Protein AF-A0A0J8QQC1-F1 (afdb_monomer_lite)

Foldseek 3Di:
DCLPPPVVVVCVVQLQVQQPDDPVPRDLVVLVVLLVCCVVCFQSCLVVVVSNCVRCPPRLCVQCVPDPPGPPSNLVSVLSSLLSCLQRRVVSLLVDDPVSVVVNLVSLLVQCQDLDLVSNQSSLVSLQSNLVVLLPDPLVSNQVCLLVPVVVVVLSLVVLLLDPSNLLCLLSSLLSLLVSLVCQLVVSNVHASYDCVQDPPPQRNLNSVLVVQLVSCCVVAVPDDSVNSNVLSVQSNPCSVPSVSSLVSSLVVSCPDPVNVDDNVSSCVVVVVVVVVVVVVVVVVVQVVDPPSDDPVRVVVVVPD

InterPro domains:
  IPR011989 Armadillo-like helical [G3DSA:1.25.10.10] (1-301)
  IPR014877 Exportin-1, C-terminal [PF08767] (1-261)
  IPR014877 Exportin-1, C-terminal [SM01102] (1-262)
  IPR016024 Armadillo-type fold [SSF48371] (1-262)
  IPR045065 Exportin-1/5 [PTHR11223] (17-286)

pLDDT: mean 91.09, std 8.5, range [35.88, 98.62]

Sequence (305 aa):
MVNTRMVPPLLEAVLVDYNRNVPDAREAEVLNVMTTIIHKLHNLMEDKVPIIMESIFECTLEMINKDFHEYPEHRVSFFKLLQAINLYCFPALLKLDASQFKFVIDSCMWASKHDNREVENTGLTMCLELMNNMAETDLQTSSIFFRQFYIPILQDVFFVLTDTDHKAGFKSQAMLLSRMFFFVTTNKIQQPIYSPEQAPMGTSNREFLQEYVGSLLQSAFKNLQEVQVKQFVQGLFTLNDDFAKFKTHLRDFLISLKEFAGDNAELYAEEREQALREAKAAERDRAMKVGGLLKPAEMDQEDEL

Secondary structure (DSSP, 8-state):
-HHHHTHHHHHHHHHHHHHHS-GGG--THHHHHHHHHHHHHGGGGTTTHHHHHHHHHHHHHHHHSS-SSS-HHHHHHHHHHHHHHHHH-HHHHTTS-HHHHHHHHHHHHHHTT-SSHHHHHHHHHHHHHHHHHHHTS-HHHHHHHHHHHHHHHHHHHHHHHT-TT-GGGHHHHHHHHHHHHHHHHTTSS-S-SS-TTTS-TT--HHHHHHHHHHHHHHHH-TTS-HHHHHHHHHHHHHHTT-HHHHHHHHHHHHHHSGGGSS--GGGGHHHHHHHHHHHHHHHHHHHHTSTTSS-HHHHGGGTT-

Radius of gyration: 22.51 Å; chains: 1; bounding box: 52×46×56 Å

Structure (mmCIF, N/CA/C/O backbone):
data_AF-A0A0J8QQC1-F1
#
_entry.id   AF-A0A0J8QQC1-F1
#
loop_
_atom_site.group_PDB
_atom_site.id
_atom_site.type_symbol
_atom_site.label_atom_id
_atom_site.label_alt_id
_atom_site.label_comp_id
_atom_site.label_asym_id
_atom_site.label_entity_id
_atom_site.label_seq_id
_atom_site.pdbx_PDB_ins_code
_atom_site.Cartn_x
_atom_site.Cartn_y
_atom_site.Cartn_z
_atom_site.occupancy
_atom_site.B_iso_or_equiv
_atom_site.auth_seq_id
_atom_site.auth_comp_id
_atom_site.auth_asym_id
_atom_site.auth_atom_id
_atom_site.pdbx_PDB_model_num
ATOM 1 N N . MET A 1 1 ? 15.867 -17.576 -21.514 1.00 77.06 1 MET A N 1
ATOM 2 C CA . MET A 1 1 ? 16.132 -16.968 -22.840 1.00 77.06 1 MET A CA 1
ATOM 3 C C . MET A 1 1 ? 15.777 -15.484 -22.858 1.00 77.06 1 MET A C 1
ATOM 5 O O . MET A 1 1 ? 16.649 -14.702 -23.204 1.00 77.06 1 MET A O 1
ATOM 9 N N . VAL A 1 2 ? 14.562 -15.094 -22.442 1.00 86.69 2 VAL A N 1
ATOM 10 C CA . VAL A 1 2 ? 14.113 -13.684 -22.416 1.00 86.69 2 VAL A CA 1
ATOM 11 C C . VAL A 1 2 ? 14.986 -12.808 -21.503 1.00 86.69 2 VAL A C 1
ATOM 13 O O . VAL A 1 2 ? 15.616 -11.881 -22.004 1.00 86.69 2 VAL A O 1
ATOM 16 N N . ASN A 1 3 ? 15.130 -13.160 -20.215 1.00 89.12 3 ASN A N 1
ATOM 17 C CA . ASN A 1 3 ? 15.968 -12.405 -19.262 1.00 89.12 3 ASN A CA 1
ATOM 18 C C . ASN A 1 3 ? 17.411 -12.207 -19.767 1.00 89.12 3 ASN A C 1
ATOM 20 O O . ASN A 1 3 ? 17.954 -11.120 -19.723 1.00 89.12 3 ASN A O 1
ATOM 24 N N . THR A 1 4 ? 18.045 -13.242 -20.313 1.00 90.50 4 THR A N 1
ATOM 25 C CA . THR A 1 4 ? 19.473 -13.178 -20.667 1.00 90.50 4 THR A CA 1
ATOM 26 C C . THR A 1 4 ? 19.765 -12.567 -22.038 1.00 90.50 4 THR A C 1
ATOM 28 O O . THR A 1 4 ? 20.901 -12.185 -22.281 1.00 90.50 4 THR A O 1
ATOM 31 N N . ARG A 1 5 ? 18.802 -12.553 -22.974 1.00 92.50 5 ARG A N 1
ATOM 32 C CA . ARG A 1 5 ? 19.047 -12.139 -24.373 1.00 92.50 5 ARG A CA 1
ATOM 33 C C . ARG A 1 5 ? 18.251 -10.921 -24.823 1.00 92.50 5 ARG A C 1
ATOM 35 O O . ARG A 1 5 ? 18.694 -10.247 -25.741 1.00 92.50 5 ARG A O 1
ATOM 42 N N . MET A 1 6 ? 17.081 -10.678 -24.235 1.00 94.69 6 MET A N 1
ATOM 43 C CA . MET A 1 6 ? 16.181 -9.605 -24.670 1.00 94.69 6 MET A CA 1
ATOM 44 C C . MET A 1 6 ? 16.171 -8.438 -23.689 1.00 94.69 6 MET A C 1
ATOM 46 O O . MET A 1 6 ? 16.166 -7.293 -24.120 1.00 94.69 6 MET A O 1
ATOM 50 N N . VAL A 1 7 ? 16.204 -8.721 -22.383 1.00 95.94 7 VAL A N 1
ATOM 51 C CA . VAL A 1 7 ? 16.128 -7.672 -21.357 1.00 95.94 7 VAL A CA 1
ATOM 52 C C . VAL A 1 7 ? 17.349 -6.737 -21.386 1.00 95.94 7 VAL A C 1
ATOM 54 O O . VAL A 1 7 ? 17.125 -5.541 -21.502 1.00 95.94 7 VAL A O 1
ATOM 57 N N . PRO A 1 8 ? 18.617 -7.203 -21.359 1.00 96.19 8 PRO A N 1
ATOM 58 C CA . PRO A 1 8 ? 19.772 -6.305 -21.350 1.00 96.19 8 PRO A CA 1
ATOM 59 C C . PRO A 1 8 ? 19.802 -5.292 -22.505 1.00 96.19 8 PRO A C 1
ATOM 61 O O . PRO A 1 8 ? 19.854 -4.101 -22.207 1.00 96.19 8 PRO A O 1
ATOM 64 N N . PRO A 1 9 ? 19.679 -5.693 -23.791 1.00 96.50 9 PRO A N 1
ATOM 65 C CA . PRO A 1 9 ? 19.704 -4.718 -24.882 1.00 96.50 9 PRO A CA 1
ATOM 66 C C . PRO A 1 9 ? 18.489 -3.780 -24.871 1.00 96.50 9 PRO A C 1
ATOM 68 O O . PRO A 1 9 ? 18.604 -2.638 -25.307 1.00 96.50 9 PRO A O 1
ATOM 71 N N . LEU A 1 10 ? 17.334 -4.225 -24.358 1.00 96.31 10 LEU A N 1
ATOM 72 C CA . LEU A 1 10 ? 16.182 -3.346 -24.159 1.00 96.31 10 LEU A CA 1
ATOM 73 C C . LEU A 1 10 ? 16.490 -2.271 -23.110 1.00 96.31 10 LEU A C 1
ATOM 75 O O . LEU A 1 10 ? 16.267 -1.096 -23.377 1.00 96.31 10 LEU A O 1
ATOM 79 N N . LEU A 1 11 ? 17.014 -2.662 -21.942 1.00 96.69 11 LEU A N 1
ATOM 80 C CA . LEU A 1 11 ? 17.354 -1.727 -20.866 1.00 96.69 11 LEU A CA 1
ATOM 81 C C . LEU A 1 11 ? 18.407 -0.709 -21.317 1.00 96.69 11 LEU A C 1
ATOM 83 O O . LEU A 1 11 ? 18.243 0.481 -21.066 1.00 96.69 11 LEU A O 1
ATOM 87 N N . GLU A 1 12 ? 19.443 -1.158 -22.028 1.00 94.62 12 GLU A N 1
ATOM 88 C CA . GLU A 1 12 ? 20.471 -0.278 -22.600 1.00 94.62 12 GLU A CA 1
ATOM 89 C C . GLU A 1 12 ? 19.878 0.767 -23.552 1.00 94.62 12 GLU A C 1
ATOM 91 O O . GLU A 1 12 ? 20.296 1.924 -23.528 1.00 94.62 12 GLU A O 1
ATOM 96 N N . ALA A 1 13 ? 18.891 0.378 -24.364 1.00 95.06 13 ALA A N 1
ATOM 97 C CA . ALA A 1 13 ? 18.261 1.273 -25.326 1.00 95.06 13 ALA A CA 1
ATOM 98 C C . ALA A 1 13 ? 17.330 2.306 -24.674 1.00 95.06 13 ALA A C 1
ATOM 100 O O . ALA A 1 13 ? 17.292 3.446 -25.129 1.00 95.06 13 ALA A O 1
ATOM 101 N N . VAL A 1 14 ? 16.573 1.926 -23.635 1.00 97.19 14 VAL A N 1
ATOM 102 C CA . VAL A 1 14 ? 15.480 2.771 -23.113 1.00 97.19 14 VAL A CA 1
ATOM 103 C C . VAL A 1 14 ? 15.826 3.525 -21.832 1.00 97.19 14 VAL A C 1
ATOM 105 O O . VAL A 1 14 ? 15.355 4.642 -21.645 1.00 97.19 14 VAL A O 1
ATOM 108 N N . LEU A 1 15 ? 16.636 2.953 -20.934 1.00 97.06 15 LEU A N 1
ATOM 109 C CA . LEU A 1 15 ? 16.841 3.537 -19.604 1.00 97.06 15 LEU A CA 1
ATOM 110 C C . LEU A 1 15 ? 17.685 4.814 -19.655 1.00 97.06 15 LEU A C 1
ATOM 112 O O . LEU A 1 15 ? 17.341 5.816 -19.030 1.00 97.06 15 LEU A O 1
ATOM 116 N N . VAL A 1 16 ? 18.778 4.788 -20.422 1.00 94.44 16 VAL A N 1
ATOM 117 C CA . VAL A 1 16 ? 19.677 5.945 -20.563 1.00 94.44 16 VAL A CA 1
ATOM 118 C C . VAL A 1 16 ? 18.986 7.084 -21.309 1.00 94.44 16 VAL A C 1
ATOM 120 O O . VAL A 1 16 ? 19.164 8.246 -20.946 1.00 94.44 16 VAL A O 1
ATOM 123 N N . ASP A 1 17 ? 18.195 6.747 -22.330 1.00 96.56 17 ASP A N 1
ATOM 124 C CA . ASP A 1 17 ? 17.393 7.707 -23.086 1.00 96.56 17 ASP A CA 1
ATOM 125 C C . ASP A 1 17 ? 16.360 8.390 -22.178 1.00 96.56 17 ASP A C 1
ATOM 127 O O . ASP A 1 17 ? 16.377 9.613 -22.034 1.00 96.56 17 ASP A O 1
ATOM 131 N N . TYR A 1 18 ? 15.566 7.604 -21.441 1.00 98.25 18 TYR A N 1
ATOM 132 C CA . TYR A 1 18 ? 14.595 8.119 -20.472 1.00 98.25 18 TYR A CA 1
ATOM 133 C C . TYR A 1 18 ? 15.244 9.049 -19.434 1.00 98.25 18 TYR A C 1
ATOM 135 O O . TYR A 1 18 ? 14.757 10.152 -19.183 1.00 98.25 18 TYR A O 1
ATOM 143 N N . ASN A 1 19 ? 16.375 8.643 -18.847 1.00 97.38 19 ASN A N 1
ATOM 144 C CA . ASN A 1 19 ? 17.052 9.437 -17.822 1.00 97.38 19 ASN A CA 1
ATOM 145 C C . ASN A 1 19 ? 17.525 10.802 -18.355 1.00 97.38 19 ASN A C 1
ATOM 147 O O . ASN A 1 19 ? 17.300 11.833 -17.715 1.00 97.38 19 ASN A O 1
ATOM 151 N N . ARG A 1 20 ? 18.152 10.812 -19.539 1.00 96.25 20 ARG A N 1
ATOM 152 C CA . ARG A 1 20 ? 18.771 12.010 -20.131 1.00 96.25 20 ARG A CA 1
ATOM 153 C C . ARG A 1 20 ? 17.784 12.946 -20.816 1.00 96.25 20 ARG A C 1
ATOM 155 O O . ARG A 1 20 ? 18.129 14.108 -21.035 1.00 96.25 20 ARG A O 1
ATOM 162 N N . ASN A 1 21 ? 16.594 12.463 -21.156 1.00 97.25 21 ASN A N 1
ATOM 163 C CA . ASN A 1 21 ? 15.557 13.294 -21.747 1.00 97.25 21 ASN A CA 1
ATOM 164 C C . ASN A 1 21 ? 15.026 14.337 -20.759 1.00 97.25 21 ASN A C 1
ATOM 166 O O . ASN A 1 21 ? 15.037 14.154 -19.539 1.00 97.25 21 ASN A O 1
ATOM 170 N N . VAL A 1 22 ? 14.559 15.455 -21.314 1.00 96.62 22 VAL A N 1
ATOM 171 C CA . VAL A 1 22 ? 13.812 16.469 -20.561 1.00 96.62 22 VAL A CA 1
ATOM 172 C C . VAL A 1 22 ? 12.462 15.894 -20.109 1.00 96.62 22 VAL A C 1
ATOM 174 O O . VAL A 1 22 ? 11.957 14.995 -20.781 1.00 96.62 22 VAL A O 1
ATOM 177 N N . PRO A 1 23 ? 11.853 16.400 -19.018 1.00 95.62 23 PRO A N 1
ATOM 178 C CA . PRO A 1 23 ? 10.592 15.879 -18.479 1.00 95.62 23 PRO A CA 1
ATOM 179 C C . PRO A 1 23 ? 9.500 15.619 -19.526 1.00 95.62 23 PRO A C 1
ATOM 181 O O . PRO A 1 23 ? 8.971 14.513 -19.584 1.00 95.62 23 PRO A O 1
ATOM 184 N N . ASP A 1 24 ? 9.246 16.585 -20.411 1.00 95.19 24 ASP A N 1
ATOM 185 C CA . ASP A 1 24 ? 8.208 16.494 -21.450 1.00 95.19 24 ASP A CA 1
ATOM 186 C C . ASP A 1 24 ? 8.493 15.452 -22.547 1.00 95.19 24 ASP A C 1
ATOM 188 O O . ASP A 1 24 ? 7.600 15.106 -23.312 1.00 95.19 24 ASP A O 1
ATOM 192 N N . ALA A 1 25 ? 9.735 14.970 -22.654 1.00 97.00 25 ALA A N 1
ATOM 193 C CA . ALA A 1 25 ? 10.152 13.960 -23.631 1.00 97.00 25 ALA A CA 1
ATOM 194 C C . ALA A 1 25 ? 10.330 12.566 -23.005 1.00 97.00 25 ALA A C 1
ATOM 196 O O . ALA A 1 25 ? 10.737 11.625 -23.685 1.00 97.00 25 ALA A O 1
ATOM 197 N N . ARG A 1 26 ? 10.074 12.420 -21.701 1.00 97.88 26 ARG A N 1
ATOM 198 C CA . ARG A 1 26 ? 10.097 11.119 -21.034 1.00 97.88 26 ARG A CA 1
ATOM 199 C C . ARG A 1 26 ? 8.777 10.411 -21.270 1.00 97.88 26 ARG A C 1
ATOM 201 O O . ARG A 1 26 ? 7.726 10.931 -20.918 1.00 97.88 26 ARG A O 1
ATOM 208 N N . GLU A 1 27 ? 8.833 9.192 -21.781 1.00 97.06 27 GLU A N 1
ATOM 209 C CA . GLU A 1 27 ? 7.636 8.399 -22.066 1.00 97.06 27 GLU A CA 1
ATOM 210 C C . GLU A 1 27 ? 7.250 7.526 -20.868 1.00 97.06 27 GLU A C 1
ATOM 212 O O . GLU A 1 27 ? 8.025 6.663 -20.442 1.00 97.06 27 GLU A O 1
ATOM 217 N N . ALA A 1 28 ? 6.030 7.700 -20.343 1.00 96.56 28 ALA A N 1
ATOM 218 C CA . ALA A 1 28 ? 5.512 6.893 -19.232 1.00 96.56 28 ALA A CA 1
ATOM 219 C C . ALA A 1 28 ? 5.478 5.391 -19.568 1.00 96.56 28 ALA A C 1
ATOM 221 O O . ALA A 1 28 ? 5.597 4.545 -18.680 1.00 96.56 28 ALA A O 1
ATOM 222 N N . GLU A 1 29 ? 5.404 5.046 -20.856 1.00 97.56 29 GLU A N 1
ATOM 223 C CA . GLU A 1 29 ? 5.408 3.662 -21.319 1.00 97.56 29 GLU A CA 1
ATOM 224 C C . GLU A 1 29 ? 6.708 2.918 -20.984 1.00 97.56 29 GLU A C 1
ATOM 226 O O . GLU A 1 29 ? 6.688 1.703 -20.794 1.00 97.56 29 GLU A O 1
ATOM 231 N N . VAL A 1 30 ? 7.829 3.623 -20.788 1.00 98.06 30 VAL A N 1
ATOM 232 C CA . VAL A 1 30 ? 9.057 2.999 -20.267 1.00 98.06 30 VAL A CA 1
ATOM 233 C C . VAL A 1 30 ? 8.792 2.377 -18.891 1.00 98.06 30 VAL A C 1
ATOM 235 O O . VAL A 1 30 ? 9.197 1.241 -18.641 1.00 98.06 30 VAL A O 1
ATOM 238 N N . LEU A 1 31 ? 8.044 3.064 -18.023 1.00 97.62 31 LEU A N 1
ATOM 239 C CA . LEU A 1 31 ? 7.678 2.578 -16.689 1.00 97.62 31 LEU A CA 1
ATOM 240 C C . LEU A 1 31 ? 6.734 1.367 -16.768 1.00 97.62 31 LEU A C 1
ATOM 242 O O . LEU A 1 31 ? 6.923 0.382 -16.047 1.00 97.62 31 LEU A O 1
ATOM 246 N N . ASN A 1 32 ? 5.753 1.403 -17.677 1.00 97.06 32 ASN A N 1
ATOM 247 C CA . ASN A 1 32 ? 4.816 0.297 -17.915 1.00 97.06 32 ASN A CA 1
ATOM 248 C C . ASN A 1 32 ? 5.522 -0.950 -18.457 1.00 97.06 32 ASN A C 1
ATOM 250 O O . ASN A 1 32 ? 5.237 -2.069 -18.016 1.00 97.06 32 ASN A O 1
ATOM 254 N N . VAL A 1 33 ? 6.488 -0.775 -19.361 1.00 97.50 33 VAL A N 1
ATOM 255 C CA . VAL A 1 33 ? 7.314 -1.870 -19.879 1.00 97.50 33 VAL A CA 1
ATOM 256 C C . VAL A 1 33 ? 8.141 -2.490 -18.753 1.00 97.50 33 VAL A C 1
ATOM 258 O O . VAL A 1 33 ? 8.120 -3.713 -18.604 1.00 97.50 33 VAL A O 1
ATOM 261 N N . MET A 1 34 ? 8.800 -1.686 -17.906 1.00 97.81 34 MET A N 1
ATOM 262 C CA . MET A 1 34 ? 9.540 -2.218 -16.749 1.00 97.81 34 MET A CA 1
ATOM 263 C C . MET A 1 34 ? 8.622 -2.989 -15.795 1.00 97.81 34 MET A C 1
ATOM 265 O O . MET A 1 34 ? 8.948 -4.110 -15.398 1.00 97.81 34 MET A O 1
ATOM 269 N N . THR A 1 35 ? 7.443 -2.437 -15.501 1.00 96.56 35 THR A N 1
ATOM 270 C CA . THR A 1 35 ? 6.414 -3.081 -14.671 1.00 96.56 35 THR A CA 1
ATOM 271 C C . THR A 1 35 ? 6.008 -4.435 -15.253 1.00 96.56 35 THR A C 1
ATOM 273 O O . THR A 1 35 ? 6.036 -5.452 -14.562 1.00 96.56 35 THR A O 1
ATOM 276 N N . THR A 1 36 ? 5.693 -4.476 -16.549 1.00 97.25 36 THR A N 1
ATOM 277 C CA . THR A 1 36 ? 5.264 -5.691 -17.256 1.00 97.25 36 THR A CA 1
ATOM 278 C C . THR A 1 36 ? 6.359 -6.756 -17.243 1.00 97.25 36 THR A C 1
ATOM 280 O O . THR A 1 36 ? 6.081 -7.929 -16.992 1.00 97.25 36 THR A O 1
ATOM 283 N N . ILE A 1 37 ? 7.616 -6.375 -17.483 1.00 96.75 37 ILE A N 1
ATOM 284 C CA . ILE A 1 37 ? 8.738 -7.320 -17.488 1.00 96.75 37 ILE A CA 1
ATOM 285 C C . ILE A 1 37 ? 8.951 -7.906 -16.089 1.00 96.75 37 ILE A C 1
ATOM 287 O O . ILE A 1 37 ? 9.107 -9.122 -15.967 1.00 96.75 37 ILE A O 1
ATOM 291 N N . ILE A 1 38 ? 8.896 -7.084 -15.038 1.00 97.12 38 ILE A N 1
ATOM 292 C CA . ILE A 1 38 ? 9.006 -7.547 -13.646 1.00 97.12 38 ILE A CA 1
ATOM 293 C C . ILE A 1 38 ? 7.842 -8.482 -13.297 1.00 97.12 38 ILE A C 1
ATOM 295 O O . ILE A 1 38 ? 8.083 -9.574 -12.789 1.00 97.12 38 ILE A O 1
ATOM 299 N N . HIS A 1 39 ? 6.606 -8.143 -13.677 1.00 95.75 39 HIS A N 1
ATOM 300 C CA . HIS A 1 39 ? 5.435 -9.017 -13.521 1.00 95.75 39 HIS A CA 1
ATOM 301 C C . HIS A 1 39 ? 5.549 -10.357 -14.257 1.00 95.75 39 HIS A C 1
ATOM 303 O O . HIS A 1 39 ? 4.873 -11.309 -13.890 1.00 95.75 39 HIS A O 1
ATOM 309 N N . LYS A 1 40 ? 6.343 -10.454 -15.328 1.00 96.25 40 LYS A N 1
ATOM 310 C CA . LYS A 1 40 ? 6.471 -11.698 -16.106 1.00 96.25 40 LYS A CA 1
ATOM 311 C C . LYS A 1 40 ? 7.681 -12.534 -15.729 1.00 96.25 40 LYS A C 1
ATOM 313 O O . LYS A 1 40 ? 7.650 -13.749 -15.903 1.00 96.25 40 LYS A O 1
ATOM 318 N N . LEU A 1 41 ? 8.752 -11.900 -15.266 1.00 96.56 41 LEU A N 1
ATOM 319 C CA . LEU A 1 41 ? 10.023 -12.566 -14.986 1.00 96.56 41 LEU A CA 1
ATOM 320 C C . LEU A 1 41 ? 10.310 -12.704 -13.486 1.00 96.56 41 LEU A C 1
ATOM 322 O O . LEU A 1 41 ? 11.175 -13.491 -13.111 1.00 96.56 41 LEU A O 1
ATOM 326 N N . HIS A 1 42 ? 9.568 -11.990 -12.642 1.00 95.75 42 HIS A N 1
ATOM 327 C CA . HIS A 1 42 ? 9.677 -11.995 -11.188 1.00 95.75 42 HIS A CA 1
ATOM 328 C C . HIS A 1 42 ? 11.133 -11.834 -10.711 1.00 95.75 42 HIS A C 1
ATOM 330 O O . HIS A 1 42 ? 11.855 -10.961 -11.192 1.00 95.75 42 HIS A O 1
ATOM 336 N N . ASN A 1 43 ? 11.584 -12.713 -9.811 1.00 94.25 43 ASN A N 1
ATOM 337 C CA . ASN A 1 43 ? 12.911 -12.712 -9.202 1.00 94.25 43 ASN A CA 1
ATOM 338 C C . ASN A 1 43 ? 14.072 -12.766 -10.212 1.00 94.25 43 ASN A C 1
ATOM 340 O O . ASN A 1 43 ? 15.191 -12.377 -9.891 1.00 94.25 43 ASN A O 1
ATOM 344 N N . LEU A 1 44 ? 13.828 -13.187 -11.457 1.00 95.56 44 LEU A N 1
ATOM 345 C CA . LEU A 1 44 ? 14.832 -13.132 -12.520 1.00 95.56 44 LEU A CA 1
ATOM 346 C C . LEU A 1 44 ? 15.240 -11.694 -12.885 1.00 95.56 44 LEU A C 1
ATOM 348 O O . LEU A 1 44 ? 16.261 -11.519 -13.546 1.00 95.56 44 LEU A O 1
ATOM 352 N N . MET A 1 45 ? 14.461 -10.686 -12.483 1.00 96.75 45 MET A N 1
ATOM 353 C CA . MET A 1 45 ? 14.770 -9.268 -12.678 1.00 96.75 45 MET A CA 1
ATOM 354 C C . MET A 1 45 ? 15.517 -8.630 -11.504 1.00 96.75 45 MET A C 1
ATOM 356 O O . MET A 1 45 ? 15.945 -7.485 -11.638 1.00 96.75 45 MET A O 1
ATOM 360 N N . GLU A 1 46 ? 15.718 -9.329 -10.379 1.00 93.81 46 GLU A N 1
ATOM 361 C CA . GLU A 1 46 ? 16.319 -8.750 -9.164 1.00 93.81 46 GLU A CA 1
ATOM 362 C C . GLU A 1 46 ? 17.691 -8.107 -9.408 1.00 93.81 46 GLU A C 1
ATOM 364 O O . GLU A 1 46 ? 18.001 -7.067 -8.827 1.00 93.81 46 GLU A O 1
ATOM 369 N N . ASP A 1 47 ? 18.512 -8.693 -10.283 1.00 93.62 47 ASP A N 1
ATOM 370 C CA . ASP A 1 47 ? 19.837 -8.169 -10.622 1.00 93.62 47 ASP A CA 1
ATOM 371 C C . ASP A 1 47 ? 19.787 -6.949 -11.561 1.00 93.62 47 ASP A C 1
ATOM 373 O O . ASP A 1 47 ? 20.774 -6.224 -11.672 1.00 93.62 47 ASP A O 1
ATOM 377 N N . LYS A 1 48 ? 18.641 -6.689 -12.207 1.00 95.00 48 LYS A N 1
ATOM 378 C CA . LYS A 1 48 ? 18.406 -5.524 -13.078 1.00 95.00 48 LYS A CA 1
ATOM 379 C C . LYS A 1 48 ? 17.655 -4.388 -12.393 1.00 95.00 48 LYS A C 1
ATOM 381 O O . LYS A 1 48 ? 17.703 -3.263 -12.880 1.00 95.00 48 LYS A O 1
ATOM 386 N N . VAL A 1 49 ? 16.977 -4.639 -11.273 1.00 94.06 49 VAL A N 1
ATOM 387 C CA . VAL A 1 49 ? 16.271 -3.581 -10.532 1.00 94.06 49 VAL A CA 1
ATOM 388 C C . VAL A 1 49 ? 17.188 -2.399 -10.175 1.00 94.06 49 VAL A C 1
ATOM 390 O O . VAL A 1 49 ? 16.752 -1.272 -10.387 1.00 94.06 49 VAL A O 1
ATOM 393 N N . PRO A 1 50 ? 18.450 -2.583 -9.726 1.00 91.75 50 PRO A N 1
ATOM 394 C CA . PRO A 1 50 ? 19.319 -1.446 -9.417 1.00 91.75 50 PRO A CA 1
ATOM 395 C C . PRO A 1 50 ? 19.518 -0.473 -10.589 1.00 91.75 50 PRO A C 1
ATOM 397 O O . PRO A 1 50 ? 19.335 0.725 -10.406 1.00 91.75 50 PRO A O 1
ATOM 400 N N . ILE A 1 51 ? 19.804 -0.972 -11.801 1.00 93.25 51 ILE A N 1
ATOM 401 C CA . ILE A 1 51 ? 20.016 -0.108 -12.980 1.00 93.25 51 ILE A CA 1
ATOM 402 C C . ILE A 1 51 ? 18.716 0.565 -13.450 1.00 93.25 51 ILE A C 1
ATOM 404 O O . ILE A 1 51 ? 18.737 1.708 -13.909 1.00 93.25 51 ILE A O 1
ATOM 408 N N . ILE A 1 52 ? 17.573 -0.116 -13.292 1.00 95.25 52 ILE A N 1
ATOM 409 C CA . ILE A 1 52 ? 16.243 0.462 -13.538 1.00 95.25 52 ILE A CA 1
ATOM 410 C C . ILE A 1 52 ? 16.023 1.645 -12.588 1.00 95.25 52 ILE A C 1
ATOM 412 O O . ILE A 1 52 ? 15.704 2.741 -13.042 1.00 95.25 52 ILE A O 1
ATOM 416 N N . MET A 1 53 ? 16.241 1.443 -11.287 1.00 91.81 53 MET A N 1
ATOM 417 C CA . MET A 1 53 ? 16.023 2.468 -10.263 1.00 91.81 53 MET A CA 1
ATOM 418 C C . MET A 1 53 ? 16.977 3.654 -10.420 1.00 91.81 53 MET A C 1
ATOM 420 O O . MET A 1 53 ? 16.521 4.790 -10.372 1.00 91.81 53 MET A O 1
ATOM 424 N N . GLU A 1 54 ? 18.258 3.414 -10.700 1.00 90.88 54 GLU A N 1
ATOM 425 C CA . GLU A 1 54 ? 19.241 4.472 -10.979 1.00 90.88 54 GLU A CA 1
ATOM 426 C C . GLU A 1 54 ? 18.806 5.371 -12.149 1.00 90.88 54 GLU A C 1
ATOM 428 O O . GLU A 1 54 ? 18.955 6.589 -12.103 1.00 90.88 54 GLU A O 1
ATOM 433 N N . SER A 1 55 ? 18.214 4.779 -13.189 1.00 94.81 55 SER A N 1
ATOM 434 C CA . SER A 1 55 ? 17.845 5.513 -14.402 1.00 94.81 55 SER A CA 1
ATOM 435 C C . SER A 1 55 ? 16.499 6.234 -14.296 1.00 94.81 55 SER A C 1
ATOM 437 O O . SER A 1 55 ? 16.301 7.257 -14.952 1.00 94.81 55 SER A O 1
ATOM 439 N N . ILE A 1 56 ? 15.565 5.706 -13.502 1.00 94.56 56 ILE A N 1
ATOM 440 C CA . ILE A 1 56 ? 14.159 6.136 -13.505 1.00 94.56 56 ILE A CA 1
ATOM 441 C C . ILE A 1 56 ? 13.758 6.876 -12.227 1.00 94.56 56 ILE A C 1
ATOM 443 O O . ILE A 1 56 ? 12.910 7.767 -12.296 1.00 94.56 56 ILE A O 1
ATOM 447 N N . PHE A 1 57 ? 14.310 6.516 -11.067 1.00 90.31 57 PHE A N 1
ATOM 448 C CA . PHE A 1 57 ? 13.731 6.895 -9.778 1.00 90.31 57 PHE A CA 1
ATOM 449 C C . PHE A 1 57 ? 13.756 8.402 -9.535 1.00 90.31 57 PHE A C 1
ATOM 451 O O . PHE A 1 57 ? 12.698 9.023 -9.481 1.00 90.31 57 PHE A O 1
ATOM 458 N N . GLU A 1 58 ? 14.945 9.000 -9.431 1.00 89.25 58 GLU A N 1
ATOM 459 C CA . GLU A 1 58 ? 15.097 10.421 -9.087 1.00 89.25 58 GLU A CA 1
ATOM 460 C C . GLU A 1 58 ? 14.488 11.338 -10.150 1.00 89.25 58 GLU A C 1
ATOM 462 O O . GLU A 1 58 ? 13.769 12.285 -9.837 1.00 89.25 58 GLU A O 1
ATOM 467 N N . CYS A 1 59 ? 14.716 11.026 -11.424 1.00 93.50 59 CYS A N 1
ATOM 468 C CA . CYS A 1 59 ? 14.282 11.883 -12.516 1.00 93.50 59 CYS A CA 1
ATOM 469 C C . CYS A 1 59 ? 12.756 11.874 -12.709 1.00 93.50 59 CYS A C 1
ATOM 471 O O . CYS A 1 59 ? 12.187 12.910 -13.048 1.00 93.50 59 CYS A O 1
ATOM 473 N N . THR A 1 60 ? 12.084 10.742 -12.460 1.00 92.75 60 THR A N 1
ATOM 474 C CA . THR A 1 60 ? 10.611 10.660 -12.471 1.00 92.75 60 THR A CA 1
ATOM 475 C C . THR A 1 60 ? 10.033 11.281 -11.210 1.00 92.75 60 THR A C 1
ATOM 477 O O . THR A 1 60 ? 9.026 11.982 -11.269 1.00 92.75 60 THR A O 1
ATOM 480 N N . LEU A 1 61 ? 10.697 11.076 -10.072 1.00 86.44 61 LEU A N 1
ATOM 481 C CA . LEU A 1 61 ? 10.334 11.680 -8.802 1.00 86.44 61 LEU A CA 1
ATOM 482 C C . LEU A 1 61 ? 10.239 13.211 -8.915 1.00 86.44 61 LEU A C 1
ATOM 484 O O . LEU A 1 61 ? 9.200 13.785 -8.594 1.00 86.44 61 LEU A O 1
ATOM 488 N N . GLU A 1 62 ? 11.270 13.867 -9.444 1.00 88.69 62 GLU A N 1
ATOM 489 C CA . GLU A 1 62 ? 11.280 15.324 -9.644 1.00 88.69 62 GLU A CA 1
ATOM 490 C C . GLU A 1 62 ? 10.144 15.855 -10.534 1.00 88.69 62 GLU A C 1
ATOM 492 O O . GLU A 1 62 ? 9.815 17.043 -10.453 1.00 88.69 62 GLU A O 1
ATOM 497 N N . MET A 1 63 ? 9.565 15.003 -11.389 1.00 90.56 63 MET A N 1
ATOM 498 C CA . MET A 1 63 ? 8.411 15.349 -12.224 1.00 90.56 63 MET A CA 1
ATOM 499 C C . MET A 1 63 ? 7.109 15.286 -11.427 1.00 90.56 63 MET A C 1
ATOM 501 O O . MET A 1 63 ? 6.257 16.154 -11.575 1.00 90.56 63 MET A O 1
ATOM 505 N N . ILE A 1 64 ? 6.945 14.264 -10.582 1.00 85.81 64 ILE A N 1
ATOM 506 C CA . ILE A 1 64 ? 5.646 13.950 -9.971 1.00 85.81 64 ILE A CA 1
ATOM 507 C C . ILE A 1 64 ? 5.460 14.516 -8.557 1.00 85.81 64 ILE A C 1
ATOM 509 O O . ILE A 1 64 ? 4.333 14.468 -8.059 1.00 85.81 64 ILE A O 1
ATOM 513 N N . ASN A 1 65 ? 6.521 15.026 -7.911 1.00 77.75 65 ASN A N 1
ATOM 514 C CA . ASN A 1 65 ? 6.490 15.511 -6.521 1.00 77.75 65 ASN A CA 1
ATOM 515 C C . ASN A 1 65 ? 6.278 17.022 -6.335 1.00 77.75 65 ASN A C 1
ATOM 517 O O . ASN A 1 65 ? 6.119 17.456 -5.195 1.00 77.75 65 ASN A O 1
ATOM 521 N N . LYS A 1 66 ? 6.300 17.824 -7.408 1.00 76.56 66 LYS A N 1
ATOM 522 C CA . LYS A 1 66 ? 6.146 19.289 -7.321 1.00 76.56 66 LYS A CA 1
ATOM 523 C C . LYS A 1 66 ? 4.689 19.730 -7.374 1.00 76.56 66 LYS A C 1
ATOM 525 O O . LYS A 1 66 ? 4.281 20.575 -6.584 1.00 76.56 66 LYS A O 1
ATOM 530 N N . ASP A 1 67 ? 3.933 19.155 -8.303 1.00 70.56 67 ASP A N 1
ATOM 531 C CA . ASP A 1 67 ? 2.521 19.436 -8.542 1.00 70.56 6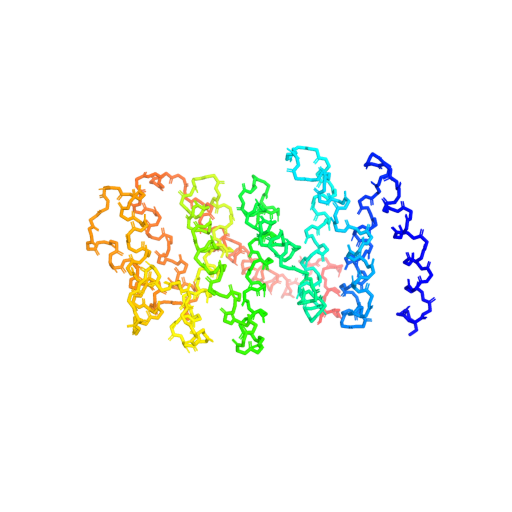7 ASP A CA 1
ATOM 532 C C . ASP A 1 67 ? 1.797 18.111 -8.808 1.00 70.56 67 ASP A C 1
ATOM 534 O O . ASP A 1 67 ? 2.315 17.239 -9.508 1.00 70.56 67 ASP A O 1
ATOM 538 N N . PHE A 1 68 ? 0.615 17.936 -8.217 1.00 67.00 68 PHE A N 1
ATOM 539 C CA . PHE A 1 68 ? -0.155 16.694 -8.282 1.00 67.00 68 PHE A CA 1
ATOM 540 C C . PHE A 1 68 ? -1.058 16.567 -9.515 1.00 67.00 68 PHE A C 1
ATOM 542 O O . PHE A 1 68 ? -1.637 15.505 -9.742 1.00 67.00 68 PHE A O 1
ATOM 549 N N . HIS A 1 69 ? -1.140 17.604 -10.344 1.00 77.00 69 HIS A N 1
ATOM 550 C CA . HIS A 1 69 ? -1.882 17.618 -11.600 1.00 77.00 69 HIS A CA 1
ATOM 551 C C . HIS A 1 69 ? -0.991 17.357 -12.818 1.00 77.00 69 HIS A C 1
ATOM 553 O O . HIS A 1 69 ? -1.471 16.831 -13.822 1.00 77.00 69 HIS A O 1
ATOM 559 N N . GLU A 1 70 ? 0.305 17.663 -12.733 1.00 85.56 70 GLU A N 1
ATOM 560 C CA . GLU A 1 70 ? 1.255 17.398 -13.816 1.00 85.56 70 GLU A CA 1
ATOM 561 C C . GLU A 1 70 ? 1.652 15.912 -13.875 1.00 85.56 70 GLU A C 1
ATOM 563 O O . GLU A 1 70 ? 1.667 15.213 -12.856 1.00 85.56 70 GLU A O 1
ATOM 568 N N . TYR A 1 71 ? 1.944 15.420 -15.085 1.00 90.06 71 TYR A N 1
ATOM 569 C CA . TYR A 1 71 ? 2.401 14.051 -15.380 1.00 90.06 71 TYR A CA 1
ATOM 570 C C . TYR A 1 71 ? 1.585 12.914 -14.719 1.00 90.06 71 TYR A C 1
ATOM 572 O O . TYR A 1 71 ? 2.156 12.037 -14.057 1.00 90.06 71 TYR A O 1
ATOM 580 N N . PRO A 1 72 ? 0.244 12.879 -14.883 1.00 86.94 72 PRO A N 1
ATOM 581 C CA . PRO A 1 72 ? -0.598 11.858 -14.256 1.00 86.94 72 PRO A CA 1
ATOM 582 C C . PRO A 1 72 ? -0.248 10.433 -14.714 1.00 86.94 72 PRO A C 1
ATOM 584 O O . PRO A 1 72 ? -0.273 9.506 -13.905 1.00 86.94 72 PRO A O 1
ATOM 587 N N . GLU A 1 73 ? 0.131 10.256 -15.982 1.00 91.12 73 GLU A N 1
ATOM 588 C CA . GLU A 1 73 ? 0.512 8.950 -16.534 1.00 91.12 73 GLU A CA 1
ATOM 589 C C . GLU A 1 73 ? 1.815 8.428 -15.925 1.00 91.12 73 GLU A C 1
ATOM 591 O O . GLU A 1 73 ? 1.872 7.272 -15.494 1.00 91.12 73 GLU A O 1
ATOM 596 N N . HIS A 1 74 ? 2.843 9.277 -15.813 1.00 92.69 74 HIS A N 1
ATOM 597 C CA . HIS A 1 74 ? 4.098 8.921 -15.146 1.00 92.69 74 HIS A CA 1
ATOM 598 C C . HIS A 1 74 ? 3.855 8.563 -13.696 1.00 92.69 74 HIS A C 1
ATOM 600 O O . HIS A 1 74 ? 4.389 7.567 -13.227 1.00 92.69 74 HIS A O 1
ATOM 606 N N . ARG A 1 75 ? 3.012 9.325 -12.996 1.00 86.62 75 ARG A N 1
ATOM 607 C CA . ARG A 1 75 ? 2.708 9.079 -11.587 1.00 86.62 75 ARG A CA 1
ATOM 608 C C . ARG A 1 75 ? 2.093 7.698 -11.369 1.00 86.62 75 ARG A C 1
ATOM 610 O O . ARG A 1 75 ? 2.593 6.924 -10.555 1.00 86.62 75 ARG A O 1
ATOM 617 N N . VAL A 1 76 ? 1.048 7.364 -12.127 1.00 85.69 76 VAL A N 1
ATOM 618 C CA . VAL A 1 76 ? 0.397 6.046 -12.043 1.00 85.69 76 VAL A CA 1
ATOM 619 C C . VAL A 1 76 ? 1.377 4.931 -12.405 1.00 85.69 76 VAL A C 1
ATOM 621 O O . VAL A 1 76 ? 1.492 3.946 -11.675 1.00 85.69 76 VAL A O 1
ATOM 624 N N . SER A 1 77 ? 2.110 5.087 -13.506 1.00 91.69 77 SER A N 1
ATOM 625 C CA . SER A 1 77 ? 3.022 4.052 -14.009 1.00 91.69 77 SER A CA 1
ATOM 626 C C . SER A 1 77 ? 4.228 3.851 -13.083 1.00 91.69 77 SER A C 1
ATOM 628 O O . SER A 1 77 ? 4.684 2.728 -12.883 1.00 91.69 77 SER A O 1
ATOM 630 N N . PHE A 1 78 ? 4.708 4.923 -12.452 1.00 90.25 78 PHE A N 1
ATOM 631 C CA . PHE A 1 78 ? 5.792 4.885 -11.476 1.00 90.25 78 PHE A CA 1
ATOM 632 C C . PHE A 1 78 ? 5.388 4.118 -10.214 1.00 90.25 78 PHE A C 1
ATOM 634 O O . PHE A 1 78 ? 6.136 3.258 -9.751 1.00 90.25 78 PHE A O 1
ATOM 641 N N . PHE A 1 79 ? 4.184 4.351 -9.684 1.00 86.06 79 PHE A N 1
ATOM 642 C CA . PHE A 1 79 ? 3.702 3.588 -8.529 1.00 86.06 79 PHE A CA 1
ATOM 643 C C . PHE A 1 79 ? 3.420 2.125 -8.865 1.00 86.06 79 PHE A C 1
ATOM 645 O O . PHE A 1 79 ? 3.768 1.253 -8.070 1.00 86.06 79 PHE A O 1
ATOM 652 N N . LYS A 1 80 ? 2.892 1.830 -10.060 1.00 89.12 80 LYS A N 1
ATOM 653 C CA . LYS A 1 80 ? 2.757 0.446 -10.546 1.00 89.12 80 LYS A CA 1
ATOM 654 C C . LYS A 1 80 ? 4.120 -0.254 -10.638 1.00 89.12 80 LYS A C 1
ATOM 656 O O . LYS A 1 80 ? 4.238 -1.406 -10.223 1.00 89.12 80 LYS A O 1
ATOM 661 N N . LEU A 1 81 ? 5.165 0.450 -11.082 1.00 93.19 81 LEU A N 1
ATOM 662 C CA . LEU A 1 81 ? 6.533 -0.074 -11.104 1.00 93.19 81 LEU A CA 1
ATOM 663 C C . LEU A 1 81 ? 7.060 -0.369 -9.694 1.00 93.19 81 LEU A C 1
ATOM 665 O O . LEU A 1 81 ? 7.583 -1.457 -9.454 1.00 93.19 81 LEU A O 1
ATOM 669 N N . LEU A 1 82 ? 6.908 0.566 -8.750 1.00 90.25 82 LEU A N 1
ATOM 670 C CA . LEU A 1 82 ? 7.344 0.350 -7.368 1.00 90.25 82 LEU A CA 1
ATOM 671 C C . LEU A 1 82 ? 6.587 -0.804 -6.698 1.00 90.25 82 LEU A C 1
ATOM 673 O O . LEU A 1 82 ? 7.205 -1.605 -5.995 1.00 90.25 82 LEU A O 1
ATOM 677 N N . GLN A 1 83 ? 5.282 -0.927 -6.952 1.00 88.88 83 GLN A N 1
ATOM 678 C CA . GLN A 1 83 ? 4.483 -2.056 -6.485 1.00 88.88 83 GLN A CA 1
ATOM 679 C C . GLN A 1 83 ? 5.011 -3.379 -7.058 1.00 88.88 83 GLN A C 1
ATOM 681 O O . GLN A 1 83 ? 5.239 -4.323 -6.305 1.00 88.88 83 GLN A O 1
ATOM 686 N N . ALA A 1 84 ? 5.287 -3.444 -8.364 1.00 93.75 84 ALA A N 1
ATOM 687 C CA . ALA A 1 84 ? 5.840 -4.641 -8.995 1.00 93.75 84 ALA A CA 1
ATOM 688 C C . ALA A 1 84 ? 7.209 -5.031 -8.409 1.00 93.75 84 ALA A C 1
ATOM 690 O O . ALA A 1 84 ? 7.460 -6.209 -8.147 1.00 93.75 84 ALA A O 1
ATOM 691 N N . ILE A 1 85 ? 8.089 -4.056 -8.159 1.00 93.88 85 ILE A N 1
ATOM 692 C CA . ILE A 1 85 ? 9.385 -4.303 -7.510 1.00 93.88 85 ILE A CA 1
ATOM 693 C C . ILE A 1 85 ? 9.178 -4.838 -6.091 1.00 93.88 85 ILE A C 1
ATOM 695 O O . ILE A 1 85 ? 9.814 -5.822 -5.720 1.00 93.88 85 ILE A O 1
ATOM 699 N N . ASN A 1 86 ? 8.280 -4.232 -5.311 1.00 92.19 86 ASN A N 1
ATOM 700 C CA . ASN A 1 86 ? 7.965 -4.688 -3.960 1.00 92.19 86 ASN A CA 1
ATOM 701 C C . ASN A 1 86 ? 7.416 -6.123 -3.955 1.00 92.19 86 ASN A C 1
ATOM 703 O O . ASN A 1 86 ? 7.843 -6.937 -3.145 1.00 92.19 86 ASN A O 1
ATOM 707 N N . LEU A 1 87 ? 6.511 -6.453 -4.875 1.00 92.50 87 LEU A N 1
ATOM 708 C CA . LEU A 1 87 ? 5.847 -7.753 -4.907 1.00 92.50 87 LEU A CA 1
ATOM 709 C C . LEU A 1 87 ? 6.763 -8.883 -5.402 1.00 92.50 87 LEU A C 1
ATOM 711 O O . LEU A 1 87 ? 6.722 -9.988 -4.866 1.00 92.50 87 LEU A O 1
ATOM 715 N N . TYR A 1 88 ? 7.598 -8.622 -6.412 1.00 95.12 88 TYR A N 1
ATOM 716 C CA . TYR A 1 88 ? 8.337 -9.681 -7.111 1.00 95.12 88 TYR A CA 1
ATOM 717 C C . TYR A 1 88 ? 9.858 -9.625 -6.961 1.00 95.12 88 TYR A C 1
ATOM 719 O O . TYR A 1 88 ? 10.538 -10.586 -7.318 1.00 95.12 88 TYR A O 1
ATOM 727 N N . CYS A 1 89 ? 10.406 -8.504 -6.496 1.00 95.31 89 CYS A N 1
ATOM 728 C CA . CYS A 1 89 ? 11.845 -8.248 -6.409 1.00 95.31 89 CYS A CA 1
ATOM 729 C C . CYS A 1 89 ? 12.213 -7.547 -5.090 1.00 95.31 89 CYS A C 1
ATOM 731 O O . CYS A 1 89 ? 13.132 -6.724 -5.048 1.00 95.31 89 CYS A O 1
ATOM 733 N N . PHE A 1 90 ? 11.510 -7.868 -4.000 1.00 94.31 90 PHE A N 1
ATOM 734 C CA . PHE A 1 90 ? 11.688 -7.226 -2.698 1.00 94.31 90 PHE A CA 1
ATOM 735 C C . PHE A 1 90 ? 13.149 -7.153 -2.198 1.00 94.31 90 PHE A C 1
ATOM 737 O O . PHE A 1 90 ? 13.544 -6.094 -1.705 1.00 94.31 90 PHE A O 1
ATOM 744 N N . PRO A 1 91 ? 14.012 -8.181 -2.380 1.00 92.94 91 PRO A N 1
ATOM 745 C CA . PRO A 1 91 ? 15.421 -8.086 -1.984 1.00 92.94 91 PRO A CA 1
ATOM 746 C C . PRO A 1 91 ? 16.187 -6.949 -2.670 1.00 92.94 91 PRO A C 1
ATOM 748 O O . PRO A 1 91 ? 17.156 -6.434 -2.115 1.00 92.94 91 PRO A O 1
ATOM 751 N N . ALA A 1 92 ? 15.779 -6.550 -3.877 1.00 90.81 92 ALA A N 1
ATOM 752 C CA . ALA A 1 92 ? 16.364 -5.408 -4.563 1.00 90.81 92 ALA A CA 1
ATOM 753 C C . ALA A 1 92 ? 15.854 -4.074 -3.998 1.00 90.81 92 ALA A C 1
ATOM 755 O O . ALA A 1 92 ? 16.626 -3.121 -3.931 1.00 90.81 92 ALA A O 1
ATOM 756 N N . LEU A 1 93 ? 14.604 -4.019 -3.525 1.00 88.00 93 LEU A N 1
ATOM 757 C CA . LEU A 1 93 ? 14.048 -2.841 -2.852 1.00 88.00 93 LEU A CA 1
ATOM 758 C C . LEU A 1 93 ? 14.799 -2.520 -1.548 1.00 88.00 93 LEU A C 1
ATOM 760 O O . LEU A 1 93 ? 15.014 -1.355 -1.230 1.00 88.00 93 LEU A O 1
ATOM 764 N N . LEU A 1 94 ? 15.270 -3.544 -0.826 1.00 89.50 94 LEU A N 1
ATOM 765 C CA . LEU A 1 94 ? 16.081 -3.381 0.391 1.00 89.50 94 LEU A CA 1
ATOM 766 C C . LEU A 1 94 ? 17.475 -2.783 0.140 1.00 89.50 94 LEU A C 1
ATOM 768 O O . LEU A 1 94 ? 18.164 -2.424 1.091 1.00 89.50 94 LEU A O 1
ATOM 772 N N . LYS A 1 95 ? 17.912 -2.694 -1.122 1.00 87.88 95 LYS A N 1
ATOM 773 C CA . LYS A 1 95 ? 19.196 -2.081 -1.497 1.00 87.88 95 LYS A CA 1
ATOM 774 C C . LYS A 1 95 ? 19.094 -0.574 -1.723 1.00 87.88 95 LYS A C 1
ATOM 776 O O . LYS A 1 95 ? 20.127 0.053 -1.946 1.00 87.88 95 LYS A O 1
ATOM 781 N N . LEU A 1 96 ? 17.884 -0.014 -1.701 1.00 84.19 96 LEU A N 1
ATOM 782 C CA . LEU A 1 96 ? 17.688 1.429 -1.751 1.00 84.19 96 LEU A CA 1
ATOM 783 C C . LEU A 1 96 ? 18.308 2.091 -0.522 1.00 84.19 96 LEU A C 1
ATOM 785 O O . LEU A 1 96 ? 18.300 1.529 0.577 1.00 84.19 96 LEU A O 1
ATOM 789 N N . ASP A 1 97 ? 18.822 3.304 -0.698 1.00 86.88 97 ASP A N 1
ATOM 790 C CA . ASP A 1 97 ? 19.264 4.092 0.446 1.00 86.88 97 ASP A CA 1
ATOM 791 C C . ASP A 1 97 ? 18.070 4.590 1.285 1.00 86.88 97 ASP A C 1
ATOM 793 O O . ASP A 1 97 ? 16.904 4.509 0.888 1.00 86.88 97 ASP A O 1
ATOM 797 N N . ALA A 1 98 ? 18.353 5.129 2.473 1.00 86.31 98 ALA A N 1
ATOM 798 C CA . ALA A 1 98 ? 17.313 5.570 3.400 1.00 86.31 98 ALA A CA 1
ATOM 799 C C . ALA A 1 98 ? 16.407 6.683 2.836 1.00 86.31 98 ALA A C 1
ATOM 801 O O . ALA A 1 98 ? 15.235 6.759 3.208 1.00 86.31 98 ALA A O 1
ATOM 802 N N . SER A 1 99 ? 16.928 7.546 1.957 1.00 84.50 99 SER A N 1
ATOM 803 C CA . SER A 1 99 ? 16.170 8.650 1.358 1.00 84.50 99 SER A CA 1
ATOM 804 C C . SER A 1 99 ? 15.220 8.146 0.273 1.00 84.50 99 SER A C 1
ATOM 806 O O . SER A 1 99 ? 14.030 8.469 0.294 1.00 84.50 99 SER A O 1
ATOM 808 N N . GLN A 1 100 ? 15.710 7.261 -0.597 1.00 83.56 100 GLN A N 1
ATOM 809 C CA . GLN A 1 100 ? 14.925 6.590 -1.626 1.00 83.56 100 GLN A CA 1
ATOM 810 C C . GLN A 1 100 ? 13.840 5.723 -0.991 1.00 83.56 100 GLN A C 1
ATOM 812 O O . GLN A 1 100 ? 12.674 5.792 -1.373 1.00 83.56 100 GLN A O 1
ATOM 817 N N . PHE A 1 101 ? 14.198 4.953 0.036 1.00 87.00 101 PHE A N 1
ATOM 818 C CA . PHE A 1 101 ? 13.247 4.097 0.727 1.00 87.00 101 PHE A CA 1
ATOM 819 C C . PHE A 1 101 ? 12.165 4.911 1.448 1.00 87.00 101 PHE A C 1
ATOM 821 O O . PHE A 1 101 ? 10.982 4.587 1.352 1.00 87.00 101 PHE A O 1
ATOM 828 N N . LYS A 1 102 ? 12.531 6.020 2.110 1.00 87.50 102 LYS A N 1
ATOM 829 C CA . LYS A 1 102 ? 11.543 6.949 2.675 1.00 87.50 102 LYS A CA 1
ATOM 830 C C . LYS A 1 102 ? 10.586 7.464 1.598 1.00 87.50 102 LYS A C 1
ATOM 832 O O . LYS A 1 102 ? 9.384 7.510 1.844 1.00 87.50 102 LYS A O 1
ATOM 837 N N . PHE A 1 103 ? 11.090 7.797 0.412 1.00 83.88 103 PHE A N 1
ATOM 838 C CA . PHE A 1 103 ? 10.237 8.256 -0.677 1.00 83.88 103 PHE A CA 1
ATOM 839 C C . PHE A 1 103 ? 9.235 7.186 -1.143 1.00 83.88 103 PHE A C 1
ATOM 841 O O . PHE A 1 103 ? 8.092 7.515 -1.457 1.00 83.88 103 PHE A O 1
ATOM 848 N N . VAL A 1 104 ? 9.614 5.903 -1.134 1.00 85.88 104 VAL A N 1
ATOM 849 C CA . VAL A 1 104 ? 8.683 4.792 -1.406 1.00 85.88 104 VAL A CA 1
ATOM 850 C C . VAL A 1 104 ? 7.520 4.791 -0.402 1.00 85.88 104 VAL A C 1
ATOM 852 O O . VAL A 1 104 ? 6.369 4.616 -0.801 1.00 85.88 104 VAL A O 1
ATOM 855 N N . ILE A 1 105 ? 7.787 5.046 0.884 1.00 89.19 105 ILE A N 1
ATOM 856 C CA . ILE A 1 105 ? 6.737 5.158 1.913 1.00 89.19 105 ILE A CA 1
ATOM 857 C C . ILE A 1 105 ? 5.872 6.396 1.691 1.00 89.19 105 ILE A C 1
ATOM 859 O O . ILE A 1 105 ? 4.648 6.283 1.648 1.00 89.19 105 ILE A O 1
ATOM 863 N N . ASP A 1 106 ? 6.499 7.556 1.499 1.00 85.44 106 ASP A N 1
ATOM 864 C CA . ASP A 1 106 ? 5.792 8.819 1.270 1.00 85.44 106 ASP A CA 1
ATOM 865 C C . ASP A 1 106 ? 4.892 8.728 0.025 1.00 85.44 106 ASP A C 1
ATOM 867 O O . ASP A 1 106 ? 3.773 9.232 0.030 1.00 85.44 106 ASP A O 1
ATOM 871 N N . SER A 1 107 ? 5.338 8.008 -1.008 1.00 82.06 107 SER A N 1
ATOM 872 C CA . SER A 1 107 ? 4.565 7.696 -2.214 1.00 82.06 107 SER A CA 1
ATOM 873 C C . SER A 1 107 ? 3.322 6.862 -1.930 1.00 82.06 107 SER A C 1
ATOM 875 O O . SER A 1 107 ? 2.246 7.184 -2.430 1.00 82.06 107 SER A O 1
ATOM 877 N N . CYS A 1 108 ? 3.448 5.806 -1.117 1.00 87.69 108 CYS A N 1
ATOM 878 C CA . CYS A 1 108 ? 2.304 4.983 -0.720 1.00 87.69 108 CYS A CA 1
ATOM 879 C C . CYS A 1 108 ? 1.259 5.829 0.015 1.00 87.69 108 CYS A C 1
ATOM 881 O O . CYS A 1 108 ? 0.067 5.745 -0.278 1.00 87.69 108 CYS A O 1
ATOM 883 N N . MET A 1 109 ? 1.720 6.659 0.957 1.00 88.50 109 MET A N 1
ATOM 884 C CA . MET A 1 109 ? 0.849 7.499 1.778 1.00 88.50 109 MET A CA 1
ATOM 885 C C . MET A 1 109 ? 0.206 8.615 0.967 1.00 88.50 109 MET A C 1
ATOM 887 O O . MET A 1 109 ? -0.981 8.891 1.130 1.00 88.50 109 MET A O 1
ATOM 891 N N . TRP A 1 110 ? 0.950 9.214 0.042 1.00 85.50 110 TRP A N 1
ATOM 892 C CA . TRP A 1 110 ? 0.390 10.172 -0.896 1.00 85.50 110 TRP A CA 1
ATOM 893 C C . TRP A 1 110 ? -0.689 9.530 -1.772 1.00 85.50 110 TRP A C 1
ATOM 895 O O . TRP A 1 110 ? -1.797 10.052 -1.857 1.00 85.50 110 TRP A O 1
ATOM 905 N N . ALA A 1 111 ? -0.397 8.371 -2.370 1.00 84.81 111 ALA A N 1
ATOM 906 C CA . ALA A 1 111 ? -1.340 7.677 -3.239 1.00 84.81 111 ALA A CA 1
ATOM 907 C C . ALA A 1 111 ? -2.625 7.318 -2.482 1.00 84.81 111 ALA A C 1
ATOM 909 O O . ALA A 1 111 ? -3.707 7.518 -3.019 1.00 84.81 111 ALA A O 1
ATOM 910 N N . SER A 1 112 ? -2.525 6.897 -1.214 1.00 89.94 112 SER A N 1
ATOM 911 C CA . SER A 1 112 ? -3.689 6.617 -0.358 1.00 89.94 112 SER A CA 1
ATOM 912 C C . SER A 1 112 ? -4.558 7.832 -0.007 1.00 89.94 112 SER A C 1
ATOM 914 O O . SER A 1 112 ? -5.662 7.648 0.486 1.00 89.94 112 SER A O 1
ATOM 916 N N . LYS A 1 113 ? -4.081 9.057 -0.253 1.00 90.06 113 LYS A N 1
ATOM 917 C CA . LYS A 1 113 ? -4.807 10.321 -0.025 1.00 90.06 113 LYS A CA 1
ATOM 918 C C . LYS A 1 113 ? -5.309 10.939 -1.336 1.00 90.06 113 LYS A C 1
ATOM 920 O O . LYS A 1 113 ? -5.617 12.124 -1.386 1.00 90.06 113 LYS A O 1
ATOM 925 N N . HIS A 1 114 ? -5.308 10.178 -2.429 1.00 85.69 114 HIS A N 1
ATOM 926 C CA . HIS A 1 114 ? -5.645 10.682 -3.754 1.00 85.69 114 HIS A CA 1
ATOM 927 C C . HIS A 1 114 ? -7.135 10.497 -4.079 1.00 85.69 114 HIS A C 1
ATOM 929 O O . HIS A 1 114 ? -7.697 9.439 -3.814 1.00 85.69 114 HIS A O 1
ATOM 935 N N . ASP A 1 115 ? -7.751 11.476 -4.749 1.00 82.62 115 ASP A N 1
ATOM 936 C CA . ASP A 1 115 ? -9.184 11.448 -5.106 1.00 82.62 115 ASP A CA 1
ATOM 937 C C . ASP A 1 115 ? -9.543 10.326 -6.102 1.00 82.62 115 ASP A C 1
ATOM 939 O O . ASP A 1 115 ? -10.674 9.840 -6.176 1.00 82.62 115 ASP A O 1
ATOM 943 N N . ASN A 1 116 ? -8.575 9.905 -6.922 1.00 83.31 116 ASN A N 1
ATOM 944 C CA . ASN A 1 116 ? -8.761 8.779 -7.836 1.00 83.31 116 ASN A CA 1
ATOM 945 C C . ASN A 1 116 ? -8.702 7.444 -7.076 1.00 83.31 116 ASN A C 1
ATOM 947 O O . ASN A 1 116 ? -7.634 7.016 -6.642 1.00 83.31 116 ASN A O 1
ATOM 951 N N . ARG A 1 117 ? -9.840 6.743 -7.052 1.00 85.50 117 ARG A N 1
ATOM 952 C CA . ARG A 1 117 ? -10.045 5.437 -6.401 1.00 85.50 117 ARG A CA 1
ATOM 953 C C . ARG A 1 117 ? -9.042 4.348 -6.804 1.00 85.50 117 ARG A C 1
ATOM 955 O O . ARG A 1 117 ? -8.733 3.484 -5.988 1.00 85.50 117 ARG A O 1
ATOM 962 N N . GLU A 1 118 ? -8.575 4.317 -8.054 1.00 82.62 118 GLU A N 1
ATOM 963 C CA . GLU A 1 118 ? -7.577 3.328 -8.500 1.00 82.62 118 GLU A CA 1
ATOM 964 C C . GLU A 1 118 ? -6.210 3.632 -7.879 1.00 82.62 118 GLU A C 1
ATOM 966 O O . GLU A 1 118 ? -5.535 2.729 -7.381 1.00 82.62 118 GLU A O 1
ATOM 971 N N . VAL A 1 119 ? -5.827 4.912 -7.861 1.00 83.31 119 VAL A N 1
ATOM 972 C CA . VAL A 1 119 ? -4.567 5.380 -7.266 1.00 83.31 119 VAL A CA 1
ATOM 973 C C . VAL A 1 119 ? -4.576 5.152 -5.757 1.00 83.31 119 VAL A C 1
ATOM 975 O O . VAL A 1 119 ? -3.625 4.575 -5.230 1.00 83.31 119 VAL A O 1
ATOM 978 N N . GLU A 1 120 ? -5.679 5.503 -5.092 1.00 87.94 120 GLU A N 1
ATOM 979 C CA . GLU A 1 120 ? -5.897 5.255 -3.664 1.00 87.94 120 GLU A CA 1
ATOM 980 C C . GLU A 1 120 ? -5.692 3.780 -3.308 1.00 87.94 120 GLU A C 1
ATOM 982 O O . GLU A 1 120 ? -4.864 3.432 -2.460 1.00 87.94 120 GLU A O 1
ATOM 987 N N . ASN A 1 121 ? -6.402 2.889 -4.006 1.00 88.06 121 ASN A N 1
ATOM 988 C CA . ASN A 1 121 ? -6.306 1.456 -3.754 1.00 88.06 121 ASN A CA 1
ATOM 989 C C . ASN A 1 121 ? -4.914 0.898 -4.056 1.00 88.06 121 ASN A C 1
ATOM 991 O O . ASN A 1 121 ? -4.442 0.031 -3.318 1.00 88.06 121 ASN A O 1
ATOM 995 N N . THR A 1 122 ? -4.245 1.394 -5.098 1.00 86.12 122 THR A N 1
ATOM 996 C CA . THR A 1 122 ? -2.871 0.991 -5.425 1.00 86.12 122 THR A CA 1
ATOM 997 C C . THR A 1 122 ? -1.915 1.371 -4.292 1.00 86.12 122 THR A C 1
ATOM 999 O O . THR A 1 122 ? -1.148 0.523 -3.840 1.00 86.12 122 THR A O 1
ATOM 1002 N N . GLY A 1 123 ? -2.011 2.598 -3.767 1.00 90.25 123 GLY A N 1
ATOM 1003 C CA . GLY A 1 123 ? -1.183 3.070 -2.653 1.00 90.25 123 GLY A CA 1
ATOM 1004 C C . GLY A 1 123 ? -1.369 2.255 -1.372 1.00 90.25 123 GLY A C 1
ATOM 1005 O O . GLY A 1 123 ? -0.394 1.809 -0.763 1.00 90.25 123 GLY A O 1
ATOM 1006 N N . LEU A 1 124 ? -2.624 1.997 -0.992 1.00 93.50 124 LEU A N 1
ATOM 1007 C CA . LEU A 1 124 ? -2.958 1.196 0.192 1.00 93.50 124 LEU A CA 1
ATOM 1008 C C . LEU A 1 124 ? -2.498 -0.263 0.053 1.00 93.50 124 LEU A C 1
ATOM 1010 O O . LEU A 1 124 ? -1.948 -0.832 0.997 1.00 93.50 124 LEU A O 1
ATOM 1014 N N . THR A 1 125 ? -2.687 -0.858 -1.127 1.00 91.75 125 THR A N 1
ATOM 1015 C CA . THR A 1 125 ? -2.276 -2.243 -1.409 1.00 91.75 125 THR A CA 1
ATOM 1016 C C . THR A 1 125 ? -0.758 -2.378 -1.383 1.00 91.75 125 THR A C 1
ATOM 1018 O O . THR A 1 125 ? -0.232 -3.266 -0.714 1.00 91.75 125 THR A O 1
ATOM 1021 N N . MET A 1 126 ? -0.045 -1.452 -2.025 1.00 91.88 126 MET A N 1
ATOM 1022 C CA . MET A 1 126 ? 1.415 -1.415 -2.008 1.00 91.88 126 MET A CA 1
ATOM 1023 C C . MET A 1 126 ? 1.958 -1.267 -0.579 1.00 91.88 126 MET A C 1
ATOM 1025 O O . MET A 1 126 ? 2.902 -1.963 -0.206 1.00 91.88 126 MET A O 1
ATOM 1029 N N . CYS A 1 127 ? 1.344 -0.414 0.250 1.00 95.50 127 CYS A N 1
ATOM 1030 C CA . CYS A 1 127 ? 1.733 -0.269 1.652 1.00 95.50 127 CYS A CA 1
ATOM 1031 C C . CYS A 1 127 ? 1.522 -1.569 2.445 1.00 95.50 127 CYS A C 1
ATOM 1033 O O . CYS A 1 127 ? 2.418 -2.003 3.170 1.00 95.50 127 CYS A O 1
ATOM 1035 N N . LEU A 1 128 ? 0.374 -2.230 2.268 1.00 96.12 128 LEU A N 1
ATOM 1036 C CA . LEU A 1 128 ? 0.080 -3.521 2.895 1.00 96.12 128 LEU A CA 1
ATOM 1037 C C . LEU A 1 128 ? 1.107 -4.592 2.513 1.00 96.12 128 LEU A C 1
ATOM 1039 O O . LEU A 1 128 ? 1.630 -5.288 3.385 1.00 96.12 128 LEU A O 1
ATOM 1043 N N . GLU A 1 129 ? 1.411 -4.724 1.223 1.00 94.88 129 GLU A N 1
ATOM 1044 C CA . GLU A 1 129 ? 2.432 -5.645 0.718 1.00 94.88 129 GLU A CA 1
ATOM 1045 C C . GLU A 1 129 ? 3.803 -5.333 1.323 1.00 94.88 129 GLU A C 1
ATOM 1047 O O . GLU A 1 129 ? 4.491 -6.232 1.798 1.00 94.88 129 GLU A O 1
ATOM 1052 N N . LEU A 1 130 ? 4.179 -4.054 1.376 1.00 95.31 130 LEU A N 1
ATOM 1053 C CA . LEU A 1 130 ? 5.454 -3.618 1.935 1.00 95.31 130 LEU A CA 1
ATOM 1054 C C . LEU A 1 130 ? 5.579 -3.951 3.424 1.00 95.31 130 LEU A C 1
ATOM 1056 O O . LEU A 1 130 ? 6.607 -4.470 3.859 1.00 95.31 130 LEU A O 1
ATOM 1060 N N . MET A 1 131 ? 4.524 -3.708 4.206 1.00 96.50 131 MET A N 1
ATOM 1061 C CA . MET A 1 131 ? 4.492 -4.073 5.622 1.00 96.50 131 MET A CA 1
ATOM 1062 C C . MET A 1 131 ? 4.606 -5.589 5.821 1.00 96.50 131 MET A C 1
ATOM 1064 O O . MET A 1 131 ? 5.311 -6.034 6.727 1.00 96.50 131 MET A O 1
ATOM 1068 N N . ASN A 1 132 ? 3.952 -6.384 4.969 1.00 96.88 132 ASN A N 1
ATOM 1069 C CA . ASN A 1 132 ? 4.076 -7.841 4.980 1.00 96.88 132 ASN A CA 1
ATOM 1070 C C . ASN A 1 132 ? 5.498 -8.298 4.671 1.00 96.88 132 ASN A C 1
ATOM 1072 O O . ASN A 1 132 ? 6.068 -9.064 5.444 1.00 96.88 132 ASN A O 1
ATOM 1076 N N . ASN A 1 133 ? 6.088 -7.785 3.597 1.00 96.25 133 ASN A N 1
ATOM 1077 C CA . ASN A 1 133 ? 7.442 -8.139 3.198 1.00 96.25 133 ASN A CA 1
ATOM 1078 C C . ASN A 1 133 ? 8.463 -7.765 4.284 1.00 96.25 133 ASN A C 1
ATOM 1080 O O . ASN A 1 133 ? 9.315 -8.577 4.638 1.00 96.25 133 ASN A O 1
ATOM 1084 N N . MET A 1 134 ? 8.326 -6.584 4.896 1.00 96.38 134 MET A N 1
ATOM 1085 C CA . MET A 1 134 ? 9.179 -6.147 6.008 1.00 96.38 134 MET A CA 1
ATOM 1086 C C . MET A 1 134 ? 9.034 -7.003 7.268 1.00 96.38 134 MET A C 1
ATOM 1088 O O . MET A 1 134 ? 10.012 -7.208 7.992 1.00 96.38 134 MET A O 1
ATOM 1092 N N . ALA A 1 135 ? 7.847 -7.549 7.531 1.00 96.38 135 ALA A N 1
ATOM 1093 C CA . ALA A 1 135 ? 7.636 -8.488 8.630 1.00 96.38 135 ALA A CA 1
ATOM 1094 C C . ALA A 1 135 ? 8.345 -9.839 8.415 1.00 96.38 135 ALA A C 1
ATOM 1096 O O . ALA A 1 135 ? 8.616 -10.542 9.389 1.00 96.38 135 ALA A O 1
ATOM 1097 N N . GLU A 1 136 ? 8.650 -10.203 7.168 1.00 95.88 136 GLU A N 1
ATOM 1098 C CA . GLU A 1 136 ? 9.366 -11.437 6.817 1.00 95.88 136 GLU A CA 1
ATOM 1099 C C . GLU A 1 136 ? 10.887 -11.246 6.653 1.00 95.88 136 GLU A C 1
ATOM 1101 O O . GLU A 1 136 ? 11.607 -12.222 6.439 1.00 95.88 136 GLU A O 1
ATOM 1106 N N . THR A 1 137 ? 11.400 -10.015 6.777 1.00 95.44 137 THR A N 1
ATOM 1107 C CA . THR A 1 137 ? 12.852 -9.754 6.775 1.00 95.44 137 THR A CA 1
ATOM 1108 C C . THR A 1 137 ? 13.540 -10.219 8.058 1.00 95.44 137 THR A C 1
ATOM 1110 O O . THR A 1 137 ? 12.903 -10.608 9.040 1.00 95.44 137 THR A O 1
ATOM 1113 N N . ASP A 1 138 ? 14.875 -10.166 8.064 1.00 95.00 138 ASP A N 1
ATOM 1114 C CA . ASP A 1 138 ? 15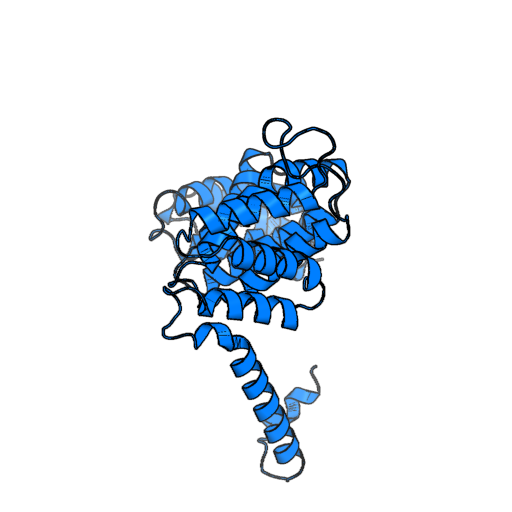.647 -10.368 9.282 1.00 95.00 138 ASP A CA 1
ATOM 1115 C C . ASP A 1 138 ? 15.261 -9.352 10.374 1.00 95.00 138 ASP A C 1
ATOM 1117 O O . ASP A 1 138 ? 14.800 -8.238 10.110 1.00 95.00 138 ASP A O 1
ATOM 1121 N N . LEU A 1 139 ? 15.473 -9.741 11.633 1.00 95.31 139 LEU A N 1
ATOM 1122 C CA . LEU A 1 139 ? 15.029 -8.971 12.795 1.00 95.31 139 LEU A CA 1
ATOM 1123 C C . LEU A 1 139 ? 15.588 -7.540 12.821 1.00 95.31 139 LEU A C 1
ATOM 1125 O O . LEU A 1 139 ? 14.908 -6.635 13.304 1.00 95.31 139 LEU A O 1
ATOM 1129 N N . GLN A 1 140 ? 16.812 -7.328 12.332 1.00 94.88 140 GLN A N 1
ATOM 1130 C CA . GLN A 1 140 ? 17.437 -6.010 12.342 1.00 94.88 140 GLN A CA 1
ATOM 1131 C C . GLN A 1 140 ? 16.757 -5.092 11.325 1.00 94.88 140 GLN A C 1
ATOM 1133 O O . GLN A 1 140 ? 16.320 -4.002 11.698 1.00 94.88 140 GLN A O 1
ATOM 1138 N N . THR A 1 141 ? 16.615 -5.545 10.078 1.00 93.88 141 THR A N 1
ATOM 1139 C CA . THR A 1 141 ? 15.936 -4.795 9.009 1.00 93.88 141 THR A CA 1
ATOM 1140 C C . THR A 1 141 ? 14.487 -4.494 9.389 1.00 93.88 141 THR A C 1
ATOM 1142 O O . THR A 1 141 ? 14.064 -3.335 9.382 1.00 93.88 141 THR A O 1
ATOM 1145 N N . SER A 1 142 ? 13.762 -5.521 9.839 1.00 96.19 142 SER A N 1
ATOM 1146 C CA . SER A 1 142 ? 12.379 -5.417 10.301 1.00 96.19 142 SER A CA 1
ATOM 1147 C C . SER A 1 142 ? 12.228 -4.399 11.438 1.00 96.19 142 SER A C 1
ATOM 1149 O O . SER A 1 142 ? 11.372 -3.513 11.397 1.00 96.19 142 SER A O 1
ATOM 1151 N N . SER A 1 143 ? 13.109 -4.464 12.444 1.00 95.31 143 SER A N 1
ATOM 1152 C CA . SER A 1 143 ? 13.074 -3.551 13.588 1.00 95.31 143 SER A CA 1
ATOM 1153 C C . SER A 1 143 ? 13.339 -2.101 13.203 1.00 95.31 143 SER A C 1
ATOM 1155 O O . SER A 1 143 ? 12.723 -1.214 13.794 1.00 95.31 143 SER A O 1
ATOM 1157 N N . ILE A 1 144 ? 14.277 -1.844 12.287 1.00 94.38 144 ILE A N 1
ATOM 1158 C CA . ILE A 1 144 ? 14.579 -0.482 11.828 1.00 94.38 144 ILE A CA 1
ATOM 1159 C C . ILE A 1 144 ? 13.352 0.085 11.113 1.00 94.38 144 ILE A C 1
ATOM 1161 O O . ILE A 1 144 ? 12.903 1.182 11.444 1.00 94.38 144 ILE A O 1
ATOM 1165 N N . PHE A 1 145 ? 12.766 -0.701 10.205 1.00 95.75 145 PHE A N 1
ATOM 1166 C CA . PHE A 1 145 ? 11.580 -0.311 9.455 1.00 95.75 145 PHE A CA 1
ATOM 1167 C C . PHE A 1 145 ? 10.400 0.027 10.374 1.00 95.75 145 PHE A C 1
ATOM 1169 O O . PHE A 1 145 ? 9.877 1.140 10.323 1.00 95.75 145 PHE A O 1
ATOM 1176 N N . PHE A 1 146 ? 9.990 -0.894 11.251 1.00 97.50 146 PHE A N 1
ATOM 1177 C CA . PHE A 1 146 ? 8.800 -0.672 12.075 1.00 97.50 146 PHE A CA 1
ATOM 1178 C C . PHE A 1 146 ? 8.999 0.420 13.127 1.00 97.50 146 PHE A C 1
ATOM 1180 O O . PHE A 1 146 ? 8.057 1.156 13.403 1.00 97.50 146 PHE A O 1
ATOM 1187 N N . ARG A 1 147 ? 10.212 0.606 13.661 1.00 95.81 147 ARG A N 1
ATOM 1188 C CA . ARG A 1 147 ? 10.494 1.737 14.560 1.00 95.81 147 ARG A CA 1
ATOM 1189 C C . ARG A 1 147 ? 10.337 3.087 13.859 1.00 95.81 147 ARG A C 1
ATOM 1191 O O . ARG A 1 147 ? 9.909 4.049 14.485 1.00 95.81 147 ARG A O 1
ATOM 1198 N N . GLN A 1 148 ? 10.705 3.169 12.583 1.00 94.81 148 GLN A N 1
ATOM 1199 C CA . GLN A 1 148 ? 10.679 4.424 11.838 1.00 94.81 148 GLN A CA 1
ATOM 1200 C C . GLN A 1 148 ? 9.314 4.713 11.201 1.00 94.81 148 GLN A C 1
ATOM 1202 O O . GLN A 1 148 ? 8.888 5.866 11.184 1.00 94.81 148 GLN A O 1
ATOM 1207 N N . PHE A 1 149 ? 8.634 3.693 10.672 1.00 96.50 149 PHE A N 1
ATOM 1208 C CA . PHE A 1 149 ? 7.494 3.886 9.772 1.00 96.50 149 PHE A CA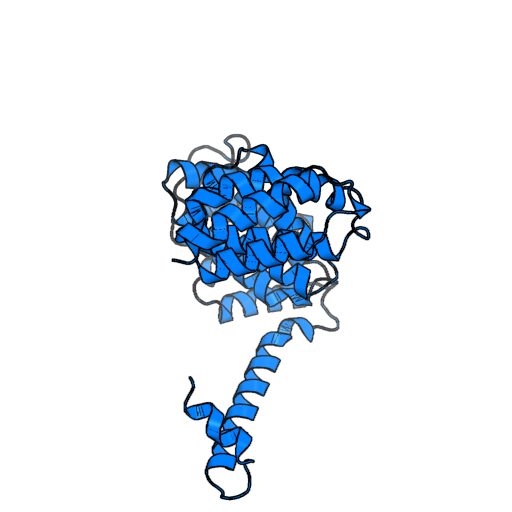 1
ATOM 1209 C C . PHE A 1 149 ? 6.157 3.367 10.305 1.00 96.50 149 PHE A C 1
ATOM 1211 O O . PHE A 1 149 ? 5.127 3.770 9.773 1.00 96.50 149 PHE A O 1
ATOM 1218 N N . TYR A 1 150 ? 6.118 2.541 11.360 1.00 97.94 150 TYR A N 1
ATOM 1219 C CA . TYR A 1 150 ? 4.849 1.974 11.842 1.00 97.94 150 TYR A CA 1
ATOM 1220 C C . TYR A 1 150 ? 3.854 3.064 12.257 1.00 97.94 150 TYR A C 1
ATOM 1222 O O . TYR A 1 150 ? 2.710 3.057 11.811 1.00 97.94 150 TYR A O 1
ATOM 1230 N N . ILE A 1 151 ? 4.286 4.011 13.094 1.00 97.31 151 ILE A N 1
ATOM 1231 C CA . ILE A 1 151 ? 3.419 5.091 13.581 1.00 97.31 151 ILE A CA 1
ATOM 1232 C C . ILE A 1 151 ? 3.041 6.086 12.474 1.00 97.31 151 ILE A C 1
ATOM 1234 O O . ILE A 1 151 ? 1.848 6.352 12.348 1.00 97.31 151 ILE A O 1
ATOM 1238 N N . PRO A 1 152 ? 3.968 6.578 11.628 1.00 96.19 152 PRO A N 1
ATOM 1239 C CA . PRO A 1 152 ? 3.598 7.407 10.481 1.00 96.19 152 PRO A CA 1
ATOM 1240 C C . PRO A 1 152 ? 2.559 6.757 9.557 1.00 96.19 152 PRO A C 1
ATOM 1242 O O . PRO A 1 152 ? 1.557 7.391 9.238 1.00 96.19 152 PRO A O 1
ATOM 1245 N N . ILE A 1 153 ? 2.741 5.478 9.197 1.00 97.56 153 ILE A N 1
ATOM 1246 C CA . ILE A 1 153 ? 1.768 4.741 8.375 1.00 97.56 153 ILE A CA 1
ATOM 1247 C C . ILE A 1 153 ? 0.424 4.652 9.105 1.00 97.56 153 ILE A C 1
ATOM 1249 O O . ILE A 1 153 ? -0.616 4.929 8.519 1.00 97.56 153 ILE A O 1
ATOM 1253 N N . LEU A 1 154 ? 0.427 4.315 10.398 1.00 97.94 154 LEU A N 1
ATOM 1254 C CA . LEU A 1 154 ? -0.797 4.200 11.194 1.00 97.94 154 LEU A CA 1
ATOM 1255 C C . LEU A 1 154 ? -1.586 5.514 11.205 1.00 97.94 154 LEU A C 1
ATOM 1257 O O . LEU A 1 154 ? -2.802 5.500 11.030 1.00 97.94 154 LEU A O 1
ATOM 1261 N N . GLN A 1 155 ? -0.898 6.634 11.431 1.00 96.50 155 GLN A N 1
ATOM 1262 C CA . GLN A 1 155 ? -1.511 7.959 11.461 1.00 96.50 155 GLN A CA 1
ATOM 1263 C C . GLN A 1 155 ? -2.136 8.313 10.116 1.00 96.50 155 GLN A C 1
ATOM 1265 O O . GLN A 1 155 ? -3.279 8.759 10.094 1.00 96.50 155 GLN A O 1
ATOM 1270 N N . ASP A 1 156 ? -1.419 8.083 9.016 1.00 95.81 156 ASP A N 1
ATOM 1271 C CA . ASP A 1 156 ? -1.917 8.380 7.675 1.00 95.81 156 ASP A CA 1
ATOM 1272 C C . ASP A 1 156 ? -3.115 7.502 7.303 1.00 95.81 156 ASP A C 1
ATOM 1274 O O . ASP A 1 156 ? -4.100 8.006 6.768 1.00 95.81 156 ASP A O 1
ATOM 1278 N N . VAL A 1 157 ? -3.099 6.217 7.666 1.00 96.75 157 VAL A N 1
ATOM 1279 C CA . VAL A 1 157 ? -4.241 5.326 7.426 1.00 96.75 157 VAL A CA 1
ATOM 1280 C C . VAL A 1 157 ? -5.452 5.735 8.263 1.00 96.75 157 VAL A C 1
ATOM 1282 O O . VAL A 1 157 ? -6.565 5.726 7.746 1.00 96.75 157 VAL A O 1
ATOM 1285 N N . PHE A 1 158 ? -5.267 6.130 9.528 1.00 96.50 158 PHE A N 1
ATOM 1286 C CA . PHE A 1 158 ? -6.370 6.664 10.334 1.00 96.50 158 PHE A CA 1
ATOM 1287 C C . PHE A 1 158 ? -6.892 7.988 9.785 1.00 96.50 158 PHE A C 1
ATOM 1289 O O . PHE A 1 158 ? -8.104 8.162 9.752 1.00 96.50 158 PHE A O 1
ATOM 1296 N N . PHE A 1 159 ? -6.008 8.881 9.333 1.00 94.06 159 PHE A N 1
ATOM 1297 C CA . PHE A 1 159 ? -6.385 10.153 8.723 1.00 94.06 159 PHE A CA 1
ATOM 1298 C C . PHE A 1 159 ? -7.315 9.925 7.528 1.00 94.06 159 PHE A C 1
ATOM 1300 O O . PHE A 1 159 ? -8.430 10.440 7.529 1.00 94.06 159 PHE A O 1
ATOM 1307 N N . VAL A 1 160 ? -6.900 9.072 6.583 1.00 94.44 160 VAL A N 1
ATOM 1308 C CA . VAL A 1 160 ? -7.692 8.712 5.396 1.00 94.44 160 VAL A CA 1
ATOM 1309 C C . VAL A 1 160 ? -8.987 7.989 5.789 1.00 94.44 160 VAL A C 1
ATOM 1311 O O . VAL A 1 160 ? -10.050 8.319 5.279 1.00 94.44 160 VAL A O 1
ATOM 1314 N N . LEU A 1 161 ? -8.937 7.046 6.737 1.00 94.94 161 LEU A N 1
ATOM 1315 C CA . LEU A 1 161 ? -10.117 6.303 7.204 1.00 94.94 161 LEU A CA 1
ATOM 1316 C C . LEU A 1 161 ? -11.200 7.215 7.798 1.00 94.94 161 LEU A C 1
ATOM 1318 O O . LEU A 1 161 ? -12.392 6.926 7.689 1.00 94.94 161 LEU A O 1
ATOM 1322 N N . THR A 1 162 ? -10.783 8.280 8.480 1.00 92.00 162 THR A N 1
ATOM 1323 C CA . THR A 1 162 ? -11.687 9.249 9.104 1.00 92.00 162 THR A CA 1
ATOM 1324 C C . THR A 1 162 ? -12.085 10.399 8.187 1.00 92.00 162 THR A C 1
ATOM 1326 O O . THR A 1 162 ? -12.885 11.237 8.595 1.00 92.00 162 THR A O 1
ATOM 1329 N N . ASP A 1 163 ? -11.558 10.445 6.968 1.00 90.94 163 ASP A N 1
ATOM 1330 C CA . ASP A 1 163 ? -11.944 11.431 5.972 1.00 90.94 163 ASP A CA 1
ATOM 1331 C C . ASP A 1 163 ? -13.227 10.984 5.254 1.00 90.94 163 ASP A C 1
ATOM 1333 O O . ASP A 1 163 ? -13.381 9.828 4.847 1.00 90.94 163 ASP A O 1
ATOM 1337 N N . THR A 1 164 ? -14.178 11.901 5.094 1.00 88.06 164 THR A N 1
ATOM 1338 C CA . THR A 1 164 ? -15.432 11.613 4.398 1.00 88.06 164 THR A CA 1
ATOM 1339 C C . THR A 1 164 ? -15.262 11.426 2.892 1.00 88.06 164 THR A C 1
ATOM 1341 O O . THR A 1 164 ? -16.143 10.805 2.289 1.00 88.06 164 THR A O 1
ATOM 1344 N N . ASP A 1 165 ? -14.160 11.908 2.308 1.00 88.81 165 ASP A N 1
ATOM 1345 C CA . ASP A 1 165 ? -13.888 11.847 0.867 1.00 88.81 165 ASP A CA 1
ATOM 1346 C C . ASP A 1 165 ? -13.197 10.537 0.438 1.00 88.81 165 ASP A C 1
ATOM 1348 O O . ASP A 1 165 ? -13.265 10.144 -0.727 1.00 88.81 165 ASP A O 1
ATOM 1352 N N . HIS A 1 166 ? -12.628 9.781 1.385 1.00 91.31 166 HIS A N 1
ATOM 1353 C CA . HIS A 1 166 ? -11.876 8.546 1.119 1.00 91.31 166 HIS A CA 1
ATOM 1354 C C . HIS A 1 166 ? -12.628 7.259 1.504 1.00 91.31 166 HIS A C 1
ATOM 1356 O O . HIS A 1 166 ? -12.040 6.209 1.776 1.00 91.31 166 HIS A O 1
ATOM 1362 N N . LYS A 1 167 ? -13.966 7.284 1.503 1.00 90.88 167 LYS A N 1
ATOM 1363 C CA . LYS A 1 167 ? -14.788 6.094 1.815 1.00 90.88 167 LYS A CA 1
ATOM 1364 C C . LYS A 1 167 ? -14.609 4.959 0.797 1.00 90.88 167 LYS A C 1
ATOM 1366 O O . LYS A 1 167 ? -14.835 3.791 1.127 1.00 90.88 167 LYS A O 1
ATOM 1371 N N . ALA A 1 168 ? -14.181 5.278 -0.424 1.00 88.12 168 ALA A N 1
ATOM 1372 C CA . ALA A 1 168 ? -13.948 4.322 -1.498 1.00 88.12 168 ALA A CA 1
ATOM 1373 C C . ALA A 1 168 ? -12.848 3.292 -1.184 1.00 88.12 168 ALA A C 1
ATOM 1375 O O . ALA A 1 168 ? -12.976 2.137 -1.603 1.00 88.12 168 ALA A O 1
ATOM 1376 N N . GLY A 1 169 ? -11.799 3.681 -0.452 1.00 92.00 169 GLY A N 1
ATOM 1377 C CA . GLY A 1 169 ? -10.702 2.801 -0.046 1.00 92.00 169 GLY A CA 1
ATOM 1378 C C . GLY A 1 169 ? -10.939 2.031 1.252 1.00 92.00 169 GLY A C 1
ATOM 1379 O O . GLY A 1 169 ? -10.041 1.306 1.685 1.00 92.00 169 GLY A O 1
ATOM 1380 N N . PHE A 1 170 ? -12.130 2.122 1.862 1.00 95.12 170 PHE A N 1
ATOM 1381 C CA . PHE A 1 170 ? -12.431 1.557 3.187 1.00 95.12 170 PHE A CA 1
ATOM 1382 C C . PHE A 1 170 ? -11.973 0.102 3.367 1.00 95.12 170 PHE A C 1
ATOM 1384 O O . PHE A 1 170 ? -11.394 -0.252 4.393 1.00 95.12 170 PHE A O 1
ATOM 1391 N N . LYS A 1 171 ? -12.181 -0.756 2.360 1.00 94.75 171 LYS A N 1
ATOM 1392 C CA . LYS A 1 171 ? -11.739 -2.161 2.399 1.00 94.75 171 LYS A CA 1
ATOM 1393 C C . LYS A 1 171 ? -10.220 -2.281 2.569 1.00 94.75 171 LYS A C 1
ATOM 1395 O O . LYS A 1 171 ? -9.753 -3.041 3.416 1.00 94.75 171 LYS A O 1
ATOM 1400 N N . SER A 1 172 ? -9.463 -1.546 1.762 1.00 95.62 172 SER A N 1
ATOM 1401 C CA . SER A 1 172 ? -7.999 -1.580 1.740 1.00 95.62 172 SER A CA 1
ATOM 1402 C C . SER A 1 172 ? -7.416 -0.939 3.005 1.00 95.62 172 SER A C 1
ATOM 1404 O O . SER A 1 172 ? -6.501 -1.498 3.609 1.00 95.62 172 SER A O 1
ATOM 1406 N N . GLN A 1 173 ? -8.016 0.161 3.477 1.00 97.31 173 GLN A N 1
ATOM 1407 C CA . GLN A 1 173 ? -7.690 0.805 4.757 1.00 97.31 173 GLN A CA 1
ATOM 1408 C C . GLN A 1 173 ? -7.908 -0.162 5.936 1.00 97.31 173 GLN A C 1
ATOM 1410 O O . GLN A 1 173 ? -7.019 -0.354 6.766 1.00 97.31 173 GLN A O 1
ATOM 1415 N N . ALA A 1 174 ? -9.066 -0.832 5.981 1.00 97.88 174 ALA A N 1
ATOM 1416 C CA . ALA A 1 174 ? -9.391 -1.814 7.012 1.00 97.88 174 ALA A CA 1
ATOM 1417 C C . ALA A 1 174 ? -8.425 -3.004 6.999 1.00 97.88 174 ALA A C 1
ATOM 1419 O O . ALA A 1 174 ? -8.015 -3.469 8.062 1.00 97.88 174 ALA A O 1
ATOM 1420 N N . MET A 1 175 ? -8.039 -3.491 5.816 1.00 97.81 175 MET A N 1
ATOM 1421 C CA . MET A 1 175 ? -7.096 -4.604 5.687 1.00 97.81 175 MET A CA 1
ATOM 1422 C C . MET A 1 175 ? -5.710 -4.218 6.209 1.00 97.81 175 MET A C 1
ATOM 1424 O O . MET A 1 175 ? -5.108 -4.973 6.975 1.00 97.81 175 MET A O 1
ATOM 1428 N N . LEU A 1 176 ? -5.229 -3.026 5.844 1.00 98.06 176 LEU A N 1
ATOM 1429 C CA . LEU A 1 176 ? -3.957 -2.496 6.323 1.00 98.06 176 LEU A CA 1
ATOM 1430 C C . LEU A 1 176 ? -3.952 -2.363 7.848 1.00 98.06 176 LEU A C 1
ATOM 1432 O O . LEU A 1 176 ? -3.075 -2.930 8.498 1.00 98.06 176 LEU A O 1
ATOM 1436 N N . LEU A 1 177 ? -4.976 -1.737 8.437 1.00 98.44 177 LEU A N 1
ATOM 1437 C CA . LEU A 1 177 ? -5.098 -1.646 9.894 1.00 98.44 177 LEU A CA 1
ATOM 1438 C C . LEU A 1 177 ? -5.167 -3.025 10.553 1.00 98.44 177 LEU A C 1
ATOM 1440 O O . LEU A 1 177 ? -4.411 -3.283 11.488 1.00 98.44 177 LEU A O 1
ATOM 1444 N N . SER A 1 178 ? -6.011 -3.935 10.056 1.00 98.44 178 SER A N 1
ATOM 1445 C CA . SER A 1 178 ? -6.116 -5.297 10.598 1.00 98.44 178 SER A CA 1
ATOM 1446 C C . SER A 1 178 ? -4.744 -5.956 10.641 1.00 98.44 178 SER A C 1
ATOM 1448 O O . SER A 1 178 ? -4.356 -6.532 11.656 1.00 98.44 178 SER A O 1
ATOM 1450 N N . ARG A 1 179 ? -3.959 -5.803 9.569 1.00 98.38 179 ARG A N 1
ATOM 1451 C CA . ARG A 1 179 ? -2.627 -6.392 9.481 1.00 98.38 179 ARG A CA 1
ATOM 1452 C C . ARG A 1 179 ? -1.622 -5.761 10.443 1.00 98.38 179 ARG A C 1
ATOM 1454 O O . ARG A 1 179 ? -0.865 -6.490 11.082 1.00 98.38 179 ARG A O 1
ATOM 1461 N N . MET A 1 180 ? -1.647 -4.439 10.598 1.00 98.56 180 MET A N 1
ATOM 1462 C CA . MET A 1 180 ? -0.810 -3.725 11.568 1.00 98.56 180 MET A CA 1
ATOM 1463 C C . MET A 1 180 ? -1.078 -4.212 13.000 1.00 98.56 180 MET A C 1
ATOM 1465 O O . MET A 1 180 ? -0.154 -4.630 13.702 1.00 98.56 180 MET A O 1
ATOM 1469 N N . PHE A 1 181 ? -2.349 -4.250 13.414 1.00 98.62 181 PHE A N 1
ATOM 1470 C CA . PHE A 1 181 ? -2.735 -4.733 14.745 1.00 98.62 181 PHE A CA 1
ATOM 1471 C C . PHE A 1 181 ? -2.444 -6.226 14.938 1.00 98.62 181 PHE A C 1
ATOM 1473 O O . PHE A 1 181 ? -2.038 -6.629 16.033 1.00 98.62 181 PHE A O 1
ATOM 1480 N N . PHE A 1 182 ? -2.589 -7.041 13.889 1.00 98.38 182 PHE A N 1
ATOM 1481 C CA . PHE A 1 182 ? -2.211 -8.453 13.908 1.00 98.38 182 PHE A CA 1
ATOM 1482 C C . PHE A 1 182 ? -0.722 -8.626 14.226 1.00 98.38 182 PHE A C 1
ATOM 1484 O O . PHE A 1 182 ? -0.380 -9.375 15.139 1.00 98.38 182 PHE A O 1
ATOM 1491 N N . PHE A 1 183 ? 0.168 -7.870 13.573 1.00 98.25 183 PHE A N 1
ATOM 1492 C CA . PHE A 1 183 ? 1.609 -7.966 13.825 1.00 98.25 183 PHE A CA 1
ATOM 1493 C C . PHE A 1 183 ? 2.014 -7.688 15.271 1.00 98.25 183 PHE A C 1
ATOM 1495 O O . PHE A 1 183 ? 2.927 -8.336 15.792 1.00 98.25 183 PHE A O 1
ATOM 1502 N N . VAL A 1 184 ? 1.337 -6.743 15.923 1.00 98.06 184 VAL A N 1
ATOM 1503 C CA . VAL A 1 184 ? 1.554 -6.448 17.342 1.00 98.06 184 VAL A CA 1
ATOM 1504 C C . VAL A 1 184 ? 0.946 -7.538 18.224 1.00 98.06 184 VAL A C 1
ATOM 1506 O O . VAL A 1 184 ? 1.580 -7.980 19.178 1.00 98.06 184 VAL A O 1
ATOM 1509 N N . THR A 1 185 ? -0.255 -8.018 17.895 1.00 96.56 185 THR A N 1
ATOM 1510 C CA . THR A 1 185 ? -0.976 -9.021 18.698 1.00 96.56 185 THR A CA 1
ATOM 1511 C C . THR A 1 185 ? -0.273 -10.378 18.700 1.00 96.56 185 THR A C 1
ATOM 1513 O O . THR A 1 185 ? -0.199 -11.028 19.742 1.00 96.56 185 THR A O 1
ATOM 1516 N N . THR A 1 186 ? 0.287 -10.797 17.563 1.00 96.50 186 THR A N 1
ATOM 1517 C CA . THR A 1 186 ? 0.992 -12.079 17.429 1.00 96.50 186 THR A CA 1
ATOM 1518 C C . THR A 1 186 ? 2.482 -11.994 17.755 1.00 96.50 186 THR A C 1
ATOM 1520 O O . THR A 1 186 ? 3.202 -12.967 17.539 1.00 96.50 186 THR A O 1
ATOM 1523 N N . ASN A 1 187 ? 2.973 -10.843 18.235 1.00 95.31 187 ASN A N 1
ATOM 1524 C CA . ASN A 1 187 ? 4.400 -10.571 18.447 1.00 95.31 187 ASN A CA 1
ATOM 1525 C C . ASN A 1 187 ? 5.270 -10.829 17.200 1.00 95.31 187 ASN A C 1
ATOM 1527 O O . ASN A 1 187 ? 6.432 -11.222 17.314 1.00 95.31 187 ASN A O 1
ATOM 1531 N N . LYS A 1 188 ? 4.726 -10.596 15.996 1.00 96.38 188 LYS A N 1
ATOM 1532 C CA . LYS A 1 188 ? 5.515 -10.630 14.753 1.00 96.38 188 LYS A CA 1
ATOM 1533 C C . LYS A 1 188 ? 6.562 -9.511 14.765 1.00 96.38 188 LYS A C 1
ATOM 1535 O O . LYS A 1 188 ? 7.696 -9.736 14.354 1.00 96.38 188 LYS A O 1
ATOM 1540 N N . ILE A 1 189 ? 6.206 -8.346 15.317 1.00 95.88 189 ILE A N 1
ATOM 1541 C CA . ILE A 1 189 ? 7.135 -7.241 15.589 1.00 95.88 189 ILE A CA 1
ATOM 1542 C C . ILE A 1 189 ? 7.617 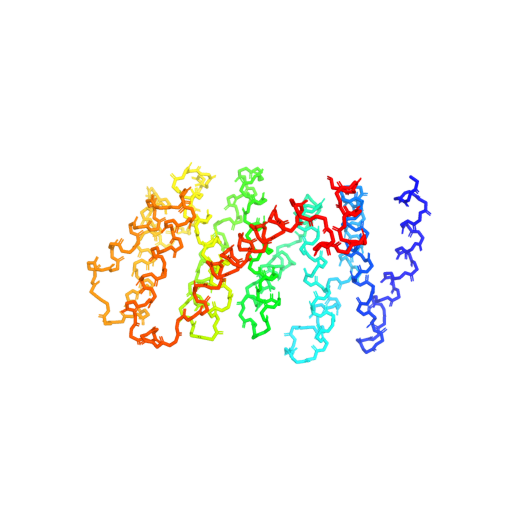-7.348 17.037 1.00 95.88 189 ILE A C 1
ATOM 1544 O O . ILE A 1 189 ? 6.909 -6.975 17.973 1.00 95.88 189 ILE A O 1
ATOM 1548 N N . GLN A 1 190 ? 8.826 -7.877 17.215 1.00 91.38 190 GLN A N 1
ATOM 1549 C CA . GLN A 1 190 ? 9.385 -8.163 18.543 1.00 91.38 190 GLN A CA 1
ATOM 1550 C C . GLN A 1 190 ? 10.058 -6.948 19.192 1.00 91.38 190 GLN A C 1
ATOM 1552 O O . GLN A 1 190 ? 10.107 -6.844 20.415 1.00 91.38 190 GLN A O 1
ATOM 1557 N N . GLN A 1 191 ? 10.609 -6.044 18.381 1.00 95.75 191 GLN A N 1
ATOM 1558 C CA . GLN A 1 191 ? 11.305 -4.851 18.860 1.00 95.75 191 GLN A CA 1
ATOM 1559 C C . GLN A 1 191 ? 10.330 -3.678 19.041 1.00 95.75 191 GLN A C 1
ATOM 1561 O O . GLN A 1 191 ? 9.293 -3.652 18.372 1.00 95.75 191 GLN A O 1
ATOM 1566 N N . PRO A 1 192 ? 10.646 -2.694 19.905 1.00 96.56 192 PRO A N 1
ATOM 1567 C CA . PRO A 1 192 ? 9.805 -1.516 20.095 1.00 96.56 192 PRO A CA 1
ATOM 1568 C C . PRO A 1 192 ? 9.518 -0.773 18.782 1.00 96.56 192 PRO A C 1
ATOM 1570 O O . PRO A 1 192 ? 10.456 -0.389 18.075 1.00 96.56 192 PRO A O 1
ATOM 1573 N N . ILE A 1 193 ? 8.232 -0.535 18.493 1.00 97.00 193 ILE A N 1
ATOM 1574 C CA . ILE A 1 193 ? 7.752 0.297 17.365 1.00 97.00 193 ILE A CA 1
ATOM 1575 C C . ILE A 1 193 ? 7.885 1.804 17.624 1.00 97.00 193 ILE A C 1
ATOM 1577 O O . ILE A 1 193 ? 7.470 2.618 16.806 1.00 97.00 193 ILE A O 1
ATOM 1581 N N . TYR A 1 194 ? 8.420 2.168 18.784 1.00 95.75 194 TYR A N 1
ATOM 1582 C CA . TYR A 1 194 ? 8.505 3.526 19.293 1.00 95.75 194 TYR A CA 1
ATOM 1583 C C . TYR A 1 194 ? 9.944 3.863 19.689 1.00 95.75 194 TYR A C 1
ATOM 1585 O O . TYR A 1 194 ? 10.780 2.973 19.895 1.00 95.75 194 TYR A O 1
ATOM 1593 N N . SER A 1 195 ? 10.243 5.156 19.787 1.00 91.75 195 SER A N 1
ATOM 1594 C CA . SER A 1 195 ? 11.531 5.647 20.273 1.00 91.75 195 SER A CA 1
ATOM 1595 C C . SER A 1 195 ? 11.531 5.806 21.804 1.00 91.75 195 SER A C 1
ATOM 1597 O O . SER A 1 195 ? 10.469 6.010 22.396 1.00 91.75 195 SER A O 1
ATOM 1599 N N . PRO A 1 196 ? 12.689 5.735 22.489 1.00 89.19 196 PRO A N 1
ATOM 1600 C CA . PRO A 1 196 ? 12.760 5.848 23.954 1.00 89.19 196 PRO A CA 1
ATOM 1601 C C . PRO A 1 196 ? 12.177 7.149 24.530 1.00 89.19 196 PRO A C 1
ATOM 1603 O O . PRO A 1 196 ? 11.844 7.207 25.710 1.00 89.19 196 PRO A O 1
ATOM 1606 N N . GLU A 1 197 ? 12.051 8.192 23.708 1.00 91.69 197 GLU A N 1
ATOM 1607 C CA . GLU A 1 197 ? 11.448 9.475 24.072 1.00 91.69 197 GLU A CA 1
ATOM 1608 C C . GLU A 1 197 ? 9.912 9.424 24.086 1.00 91.69 197 GLU A C 1
ATOM 1610 O O . GLU A 1 197 ? 9.279 10.268 24.716 1.00 91.69 197 GLU A O 1
ATOM 1615 N N . GLN A 1 198 ? 9.308 8.454 23.391 1.00 91.62 198 GLN A N 1
ATOM 1616 C CA . GLN A 1 198 ? 7.856 8.324 23.245 1.00 91.62 198 GLN A CA 1
ATOM 1617 C C . GLN A 1 198 ? 7.214 7.482 24.348 1.00 91.62 198 GLN A C 1
ATOM 1619 O O . GLN A 1 198 ? 6.063 7.728 24.698 1.00 91.62 198 GLN A O 1
ATOM 1624 N N . ALA A 1 199 ? 7.927 6.491 24.889 1.00 94.06 199 ALA A N 1
ATOM 1625 C CA . ALA A 1 199 ? 7.425 5.666 25.982 1.00 94.06 199 ALA A CA 1
ATOM 1626 C C . ALA A 1 199 ? 8.559 5.056 26.824 1.00 94.06 199 ALA A C 1
ATOM 1628 O O . ALA A 1 199 ? 9.653 4.812 26.305 1.00 94.06 199 ALA A O 1
ATOM 1629 N N . PRO A 1 200 ? 8.305 4.759 28.115 1.00 92.31 200 PRO A N 1
ATOM 1630 C CA . PRO A 1 200 ? 9.292 4.150 28.997 1.00 92.31 200 PRO A CA 1
ATOM 1631 C C . PRO A 1 200 ? 9.853 2.828 28.459 1.00 92.31 200 PRO A C 1
ATOM 1633 O O . PRO A 1 200 ? 9.162 2.042 27.796 1.00 92.31 200 PRO A O 1
ATOM 1636 N N . MET A 1 201 ? 11.108 2.540 28.813 1.00 86.56 201 MET A N 1
ATOM 1637 C CA . MET A 1 201 ? 11.712 1.233 28.555 1.00 86.56 201 MET A CA 1
ATOM 1638 C C . MET A 1 201 ? 10.895 0.114 29.211 1.00 86.56 201 MET A C 1
ATOM 1640 O O . MET A 1 201 ? 10.551 0.200 30.387 1.00 86.56 201 MET A O 1
ATOM 1644 N N . GLY A 1 202 ? 10.633 -0.953 28.455 1.00 89.31 202 GLY A N 1
ATOM 1645 C CA . GLY A 1 202 ? 9.862 -2.110 28.918 1.00 89.31 202 GLY A CA 1
ATOM 1646 C C . GLY A 1 202 ? 8.364 -2.047 28.613 1.00 89.31 202 GLY A C 1
ATOM 1647 O O . GLY A 1 202 ? 7.690 -3.053 28.813 1.00 89.31 202 GLY A O 1
ATOM 1648 N N . THR A 1 203 ? 7.854 -0.927 28.089 1.00 96.19 203 THR A N 1
ATOM 1649 C CA . THR A 1 203 ? 6.476 -0.850 27.578 1.00 96.19 203 THR A CA 1
ATOM 1650 C C . THR A 1 203 ? 6.303 -1.836 26.419 1.00 96.19 203 THR A C 1
ATOM 1652 O O . THR A 1 203 ? 7.124 -1.893 25.504 1.00 96.19 203 THR A O 1
ATOM 1655 N N . SER A 1 204 ? 5.253 -2.654 26.435 1.00 97.12 204 SER A N 1
ATOM 1656 C CA . SER A 1 204 ? 5.002 -3.552 25.305 1.00 97.12 204 SER A CA 1
ATOM 1657 C C . SER A 1 204 ? 4.486 -2.775 24.087 1.00 97.12 204 SER A C 1
ATOM 1659 O O . SER A 1 204 ? 3.801 -1.760 24.224 1.00 97.12 204 SER A O 1
ATOM 1661 N N . ASN A 1 205 ? 4.740 -3.285 22.875 1.00 97.75 205 ASN A N 1
ATOM 1662 C CA . ASN A 1 205 ? 4.180 -2.703 21.644 1.00 97.75 205 ASN A CA 1
ATOM 1663 C C . ASN A 1 205 ? 2.650 -2.578 21.710 1.00 97.75 205 ASN A C 1
ATOM 1665 O O . ASN A 1 205 ? 2.083 -1.613 21.205 1.00 97.75 205 ASN A O 1
ATOM 1669 N N . ARG A 1 206 ? 1.986 -3.539 22.362 1.00 97.56 206 ARG A N 1
ATOM 1670 C CA . ARG A 1 206 ? 0.538 -3.535 22.573 1.00 97.56 206 ARG A CA 1
ATOM 1671 C C . ARG A 1 206 ? 0.090 -2.378 23.464 1.00 97.56 206 ARG A C 1
ATOM 1673 O O . ARG A 1 206 ? -0.828 -1.662 23.080 1.00 97.56 206 ARG A O 1
ATOM 1680 N N . GLU A 1 207 ? 0.714 -2.211 24.629 1.00 97.31 207 GLU A N 1
ATOM 1681 C CA . GLU A 1 207 ? 0.375 -1.137 25.574 1.00 97.31 207 GLU A CA 1
ATOM 1682 C C . GLU A 1 207 ? 0.606 0.237 24.946 1.00 97.31 207 GLU A C 1
ATOM 1684 O O . GLU A 1 207 ? -0.302 1.067 24.954 1.00 97.31 207 GLU A O 1
ATOM 1689 N N . PHE A 1 208 ? 1.770 0.434 24.318 1.00 98.25 208 PHE A N 1
ATOM 1690 C CA . PHE A 1 208 ? 2.089 1.678 23.625 1.00 98.25 208 PHE A CA 1
ATOM 1691 C C . PHE A 1 208 ? 1.056 2.002 22.543 1.00 98.25 208 PHE A C 1
ATOM 1693 O O . PHE A 1 208 ? 0.500 3.096 22.514 1.00 98.25 208 PHE A O 1
ATOM 1700 N N . LEU A 1 209 ? 0.761 1.038 21.666 1.00 98.06 209 LEU A N 1
ATOM 1701 C CA . LEU A 1 209 ? -0.165 1.250 20.559 1.00 98.06 209 LEU A CA 1
ATOM 1702 C C . LEU A 1 209 ? -1.599 1.515 21.045 1.00 98.06 209 LEU A C 1
ATOM 1704 O O . LEU A 1 209 ? -2.303 2.338 20.461 1.00 98.06 209 LEU A O 1
ATOM 1708 N N . GLN A 1 210 ? -2.030 0.853 22.120 1.00 97.69 210 GLN A N 1
ATOM 1709 C CA . GLN A 1 210 ? -3.342 1.075 22.723 1.00 97.69 210 GLN A CA 1
ATOM 1710 C C . GLN A 1 210 ? -3.491 2.508 23.257 1.00 97.69 210 GLN A C 1
ATOM 1712 O O . GLN A 1 210 ? -4.503 3.158 22.986 1.00 97.69 210 GLN A O 1
ATOM 1717 N N . GLU A 1 211 ? -2.491 3.010 23.983 1.00 97.00 211 GLU A N 1
ATOM 1718 C CA . GLU A 1 211 ? -2.479 4.386 24.490 1.00 97.00 211 GLU A CA 1
ATOM 1719 C C . GLU A 1 211 ? -2.371 5.410 23.354 1.00 97.00 211 GLU A C 1
ATOM 1721 O O . GLU A 1 211 ? -3.098 6.409 23.338 1.00 97.00 211 GLU A O 1
ATOM 1726 N N . TYR A 1 212 ? -1.519 5.128 22.368 1.00 98.00 212 TYR A N 1
ATOM 1727 C CA . TYR A 1 212 ? -1.294 5.993 21.219 1.00 98.00 212 TYR A CA 1
ATOM 1728 C C . TYR A 1 212 ? -2.569 6.196 20.394 1.00 98.00 212 TYR A C 1
ATOM 1730 O O . TYR A 1 212 ? -2.991 7.330 20.168 1.00 98.00 212 TYR A O 1
ATOM 1738 N N . VAL A 1 213 ? -3.228 5.105 19.985 1.00 97.94 213 VAL A N 1
ATOM 1739 C CA . VAL A 1 213 ? -4.465 5.161 19.185 1.00 97.94 213 VAL A CA 1
ATOM 1740 C C . VAL A 1 213 ? -5.597 5.781 19.999 1.00 97.94 213 VAL A C 1
ATOM 1742 O O . VAL A 1 213 ? -6.355 6.596 19.476 1.00 97.94 213 VAL A O 1
ATOM 1745 N N . GLY A 1 214 ? -5.699 5.446 21.290 1.00 97.31 214 GLY A N 1
ATOM 1746 C CA . GLY A 1 214 ? -6.690 6.059 22.172 1.00 97.31 214 GLY A CA 1
ATOM 1747 C C . GLY A 1 214 ? -6.537 7.584 22.233 1.00 97.31 214 GLY A C 1
ATOM 1748 O O . GLY A 1 214 ? -7.511 8.314 22.057 1.00 97.31 214 GLY A O 1
ATOM 1749 N N . SER A 1 215 ? -5.304 8.065 22.396 1.00 96.31 215 SER A N 1
ATOM 1750 C CA . SER A 1 215 ? -4.979 9.497 22.432 1.00 96.31 215 SER A CA 1
ATOM 1751 C C . SER A 1 215 ? -5.213 10.194 21.091 1.00 96.31 215 SER A C 1
ATOM 1753 O O . SER A 1 215 ? -5.743 11.308 21.063 1.00 96.31 215 SER A O 1
ATOM 1755 N N . LEU A 1 216 ? -4.862 9.536 19.981 1.00 96.19 216 LEU A N 1
ATOM 1756 C CA . LEU A 1 216 ? -5.104 10.025 18.624 1.00 96.19 216 LEU A CA 1
ATOM 1757 C C . LEU A 1 216 ? -6.603 10.273 18.391 1.00 96.19 216 LEU A C 1
ATOM 1759 O O . LEU A 1 216 ? -6.999 11.378 18.020 1.00 96.19 216 LEU A O 1
ATOM 1763 N N . LEU A 1 217 ? -7.445 9.280 18.689 1.00 94.56 217 LEU A N 1
ATOM 1764 C CA . LEU A 1 217 ? -8.895 9.364 18.492 1.00 94.56 217 LEU A CA 1
ATOM 1765 C C . LEU A 1 217 ? -9.561 10.368 19.432 1.00 94.56 217 LEU A C 1
ATOM 1767 O O . LEU A 1 217 ? -10.442 11.109 19.006 1.00 94.56 217 LEU A O 1
ATOM 1771 N N . GLN A 1 218 ? -9.133 10.433 20.695 1.00 94.19 218 GLN A N 1
ATOM 1772 C CA . GLN A 1 218 ? -9.664 11.404 21.655 1.00 94.19 218 GLN A CA 1
ATOM 1773 C C . GLN A 1 218 ? -9.319 12.849 21.256 1.00 94.19 218 GLN A C 1
ATOM 1775 O O . GLN A 1 218 ? -10.097 13.769 21.521 1.00 94.19 218 GLN A O 1
ATOM 1780 N N . SER A 1 219 ? -8.164 13.047 20.611 1.00 93.88 219 SER A N 1
ATOM 1781 C CA . SER A 1 219 ? -7.734 14.353 20.104 1.00 93.88 219 SER A CA 1
ATOM 1782 C C . SER A 1 219 ? -8.506 14.765 18.852 1.00 93.88 219 SER A C 1
ATOM 1784 O O . SER A 1 219 ? -8.900 15.928 18.745 1.00 93.88 219 SER A O 1
ATOM 1786 N N . ALA A 1 220 ? -8.748 13.818 17.940 1.00 91.31 220 ALA A N 1
ATOM 1787 C CA . ALA A 1 220 ? -9.514 14.044 16.716 1.00 91.31 220 ALA A CA 1
ATOM 1788 C C . ALA A 1 220 ? -11.010 14.273 17.006 1.00 91.31 220 ALA A C 1
ATOM 1790 O O . ALA A 1 220 ? -11.601 15.228 16.511 1.00 91.31 220 ALA A O 1
ATOM 1791 N N . PHE A 1 221 ? -11.608 13.464 17.885 1.00 90.56 221 PHE A N 1
ATOM 1792 C CA . PHE A 1 221 ? -13.050 13.456 18.139 1.00 90.56 221 PHE A CA 1
ATOM 1793 C C . PHE A 1 221 ? -13.372 13.770 19.602 1.00 90.56 221 PHE A C 1
ATOM 1795 O O . PHE A 1 221 ? -13.677 12.894 20.415 1.00 90.56 221 PHE A O 1
ATOM 1802 N N . LYS A 1 222 ? -13.367 15.061 19.946 1.00 88.88 222 LYS A N 1
ATOM 1803 C CA . LYS A 1 222 ? -13.589 15.548 21.326 1.00 88.88 222 LYS A CA 1
ATOM 1804 C C . LYS A 1 222 ? -14.952 15.172 21.923 1.00 88.88 222 LYS A C 1
ATOM 1806 O O . LYS A 1 222 ? -15.143 15.255 23.131 1.00 88.88 222 LYS A O 1
ATOM 1811 N N . ASN A 1 223 ? -15.911 14.805 21.080 1.00 88.31 223 ASN A N 1
ATOM 1812 C CA . ASN A 1 223 ? -17.253 14.372 21.454 1.00 88.31 223 ASN A CA 1
ATOM 1813 C C . ASN A 1 223 ? -17.349 12.876 21.800 1.00 88.31 223 ASN A C 1
ATOM 1815 O O . ASN A 1 223 ? -18.404 12.458 22.280 1.00 88.31 223 ASN A O 1
ATOM 1819 N N . LEU A 1 224 ? -16.306 12.077 21.553 1.00 91.88 224 LEU A N 1
ATOM 1820 C CA . LEU A 1 224 ? -16.283 10.671 21.951 1.00 91.88 224 LEU A CA 1
ATOM 1821 C C . LEU A 1 224 ? -16.007 10.535 23.447 1.00 91.88 224 LEU A C 1
ATOM 1823 O O . LEU A 1 224 ? -15.113 11.176 24.002 1.00 91.88 224 LEU A O 1
ATOM 1827 N N . GLN A 1 225 ? -16.775 9.662 24.098 1.00 93.31 225 GLN A N 1
ATOM 1828 C CA . GLN A 1 225 ? -16.526 9.296 25.487 1.00 93.31 225 GLN A CA 1
ATOM 1829 C C . GLN A 1 225 ? -15.285 8.402 25.571 1.00 93.31 225 GLN A C 1
ATOM 1831 O O . GLN A 1 225 ? -15.124 7.486 24.766 1.00 93.31 225 GLN A O 1
ATOM 1836 N N . GLU A 1 226 ? -14.462 8.591 26.602 1.00 94.50 226 GLU A N 1
ATOM 1837 C CA . GLU A 1 226 ? -13.232 7.811 26.805 1.00 94.50 226 GLU A CA 1
ATOM 1838 C C . GLU A 1 226 ? -13.494 6.292 26.815 1.00 94.50 226 GLU A C 1
ATOM 1840 O O . GLU A 1 226 ? -12.721 5.504 26.273 1.00 94.50 226 GLU A O 1
ATOM 1845 N N . VAL A 1 227 ? -14.627 5.866 27.386 1.00 95.38 227 VAL A N 1
ATOM 1846 C CA . VAL A 1 227 ? -15.042 4.454 27.409 1.00 95.38 227 VAL A CA 1
ATOM 1847 C C . VAL A 1 227 ? -15.303 3.920 25.998 1.00 95.38 227 VAL A C 1
ATOM 1849 O O . VAL A 1 227 ? -14.890 2.803 25.693 1.00 95.38 227 VAL A O 1
ATOM 1852 N N . GLN A 1 228 ? -15.934 4.714 25.129 1.00 94.62 228 GLN A N 1
ATOM 1853 C CA . GLN A 1 228 ? -16.199 4.341 23.737 1.00 94.62 228 GLN A CA 1
ATOM 1854 C C . GLN A 1 228 ? -14.888 4.188 22.958 1.00 94.62 228 GLN A C 1
ATOM 1856 O O . GLN A 1 228 ? -14.709 3.198 22.251 1.00 94.62 228 GLN A O 1
ATOM 1861 N N . VAL A 1 229 ? -13.941 5.115 23.145 1.00 96.44 229 VAL A N 1
ATOM 1862 C CA . VAL A 1 229 ? -12.608 5.040 22.524 1.00 96.44 229 VAL A CA 1
ATOM 1863 C C . VAL A 1 229 ? -11.865 3.787 22.993 1.00 96.44 229 VAL A C 1
ATOM 1865 O O . VAL A 1 229 ? -11.370 3.019 22.170 1.00 96.44 229 VAL A O 1
ATOM 1868 N N . LYS A 1 230 ? -11.841 3.512 24.303 1.00 96.12 230 LYS A N 1
ATOM 1869 C CA . LYS A 1 230 ? -11.192 2.309 24.855 1.00 96.12 230 LYS A CA 1
ATOM 1870 C C . LYS A 1 230 ? -11.799 1.014 24.312 1.00 96.12 230 LYS A C 1
ATOM 1872 O O . LYS A 1 230 ? -11.054 0.101 23.962 1.00 96.12 230 LYS A O 1
ATOM 1877 N N . GLN A 1 231 ? -13.128 0.930 24.226 1.00 97.12 231 GLN A N 1
ATOM 1878 C CA . GLN A 1 231 ? -13.818 -0.232 23.656 1.00 97.12 231 GLN A CA 1
ATOM 1879 C C . GLN A 1 231 ? -13.482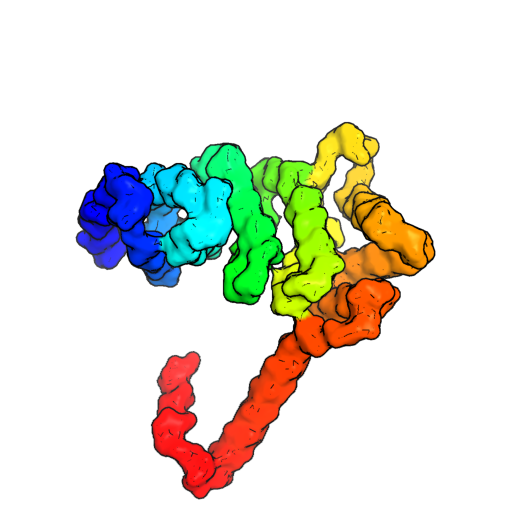 -0.421 22.176 1.00 97.12 231 GLN A C 1
ATOM 1881 O O . GLN A 1 231 ? -13.186 -1.539 21.754 1.00 97.12 231 GLN A O 1
ATOM 1886 N N . PHE A 1 232 ? -13.467 0.667 21.404 1.00 97.88 232 PHE A N 1
ATOM 1887 C CA . PHE A 1 232 ? -13.087 0.623 19.999 1.00 97.88 232 PHE A CA 1
ATOM 1888 C C . PHE A 1 232 ? -11.655 0.108 19.812 1.00 97.88 232 PHE A C 1
ATOM 1890 O O . PHE A 1 232 ? -11.451 -0.860 19.079 1.00 97.88 232 PHE A O 1
ATOM 1897 N N . VAL A 1 233 ? -10.682 0.686 20.524 1.00 98.25 233 VAL A N 1
ATOM 1898 C CA . VAL A 1 233 ? -9.270 0.282 20.429 1.00 98.25 233 VAL A CA 1
ATOM 1899 C C . VAL A 1 233 ? -9.078 -1.175 20.850 1.00 98.25 233 VAL A C 1
ATOM 1901 O O . VAL A 1 233 ? -8.369 -1.920 20.177 1.00 98.25 233 VAL A O 1
ATOM 1904 N N . GLN A 1 234 ? -9.755 -1.631 21.907 1.00 98.00 234 GLN A N 1
ATOM 1905 C CA . GLN A 1 234 ? -9.725 -3.039 22.311 1.00 98.00 234 GLN A CA 1
ATOM 1906 C C . GLN A 1 234 ? -10.260 -3.971 21.207 1.00 98.00 234 GLN A C 1
ATOM 1908 O O . GLN A 1 234 ? -9.721 -5.062 21.002 1.00 98.00 234 GLN A O 1
ATOM 1913 N N . GLY A 1 235 ? -11.291 -3.545 20.474 1.00 98.31 235 GLY A N 1
ATOM 1914 C CA . GLY A 1 235 ? -11.804 -4.262 19.306 1.00 98.31 235 GLY A CA 1
ATOM 1915 C C . GLY A 1 235 ? -10.745 -4.457 18.216 1.00 98.31 235 GLY A C 1
ATOM 1916 O O . GLY A 1 235 ? -10.608 -5.562 17.693 1.00 98.31 235 GLY A O 1
ATOM 1917 N N . LEU A 1 236 ? -9.904 -3.447 17.958 1.00 98.56 236 LEU A N 1
ATOM 1918 C CA . LEU A 1 236 ? -8.813 -3.544 16.974 1.00 98.56 236 LEU A CA 1
ATOM 1919 C C . LEU A 1 236 ? -7.794 -4.645 17.329 1.00 98.56 236 LEU A C 1
ATOM 1921 O O . LEU A 1 236 ? -7.287 -5.346 16.456 1.00 98.56 236 LEU A O 1
ATOM 1925 N N . PHE A 1 237 ? -7.528 -4.867 18.619 1.00 98.31 237 PHE A N 1
ATOM 1926 C CA . PHE A 1 237 ? -6.637 -5.944 19.077 1.00 98.31 237 PHE A CA 1
ATOM 1927 C C . PHE A 1 237 ? -7.292 -7.326 19.143 1.00 98.31 237 PHE A C 1
ATOM 1929 O O . PHE A 1 237 ? -6.589 -8.332 19.154 1.00 98.31 237 PHE A O 1
ATOM 1936 N N . THR A 1 238 ? -8.615 -7.397 19.259 1.00 98.06 238 THR A N 1
ATOM 1937 C CA . THR A 1 238 ? -9.325 -8.671 19.466 1.00 98.06 238 THR A CA 1
ATOM 1938 C C . THR A 1 238 ? -9.871 -9.262 18.176 1.00 98.06 238 THR A C 1
ATOM 1940 O O . THR A 1 238 ? -10.017 -10.477 18.087 1.00 98.06 238 THR A O 1
ATOM 1943 N N . LEU A 1 239 ? -10.152 -8.424 17.178 1.00 98.12 239 LEU A N 1
ATOM 1944 C CA . LEU A 1 239 ? -10.797 -8.833 15.932 1.00 98.12 239 LEU A CA 1
ATOM 1945 C C . LEU A 1 239 ? -9.831 -8.927 14.742 1.00 98.12 239 LEU A C 1
ATOM 1947 O O . LEU A 1 239 ? -10.259 -9.343 13.676 1.00 98.12 239 LEU A O 1
ATOM 1951 N N . ASN A 1 240 ? -8.547 -8.577 14.896 1.00 97.12 240 ASN A N 1
ATOM 1952 C CA . ASN A 1 240 ? -7.591 -8.471 13.776 1.00 97.12 240 ASN A CA 1
ATOM 1953 C C . ASN A 1 240 ? -7.257 -9.778 13.032 1.00 97.12 240 ASN A C 1
ATOM 1955 O O . ASN A 1 240 ? -6.648 -9.711 11.964 1.00 97.12 240 ASN A O 1
ATOM 1959 N N . ASP A 1 241 ? -7.652 -10.934 13.566 1.00 94.75 241 ASP A N 1
ATOM 1960 C CA . ASP A 1 241 ? -7.498 -12.245 12.916 1.00 94.75 241 ASP A CA 1
ATOM 1961 C C . ASP A 1 241 ? -8.736 -12.647 12.081 1.00 94.75 241 ASP A C 1
ATOM 1963 O O . ASP A 1 241 ? -8.696 -13.580 11.286 1.00 94.75 241 ASP A O 1
ATOM 1967 N N . ASP A 1 242 ? -9.854 -11.923 12.220 1.00 97.19 242 ASP A N 1
ATOM 1968 C CA . ASP A 1 242 ? -11.081 -12.120 11.442 1.00 97.19 242 ASP A CA 1
ATOM 1969 C C . ASP A 1 242 ? -11.417 -10.824 10.700 1.00 97.19 242 ASP A C 1
ATOM 1971 O O . ASP A 1 242 ? -12.047 -9.911 11.242 1.00 97.19 242 ASP A O 1
ATOM 1975 N N . PHE A 1 243 ? -10.992 -10.747 9.437 1.00 96.75 243 PHE A N 1
ATOM 1976 C CA . PHE A 1 243 ? -11.136 -9.533 8.635 1.00 96.75 243 PHE A CA 1
ATOM 1977 C C . PHE A 1 243 ? -12.591 -9.060 8.521 1.00 96.75 243 PHE A C 1
ATOM 1979 O O . PHE A 1 243 ? -12.845 -7.856 8.564 1.00 96.75 243 PHE A O 1
ATOM 1986 N N . ALA A 1 244 ? -13.557 -9.979 8.426 1.00 95.94 244 ALA A N 1
ATOM 1987 C CA . ALA A 1 244 ? -14.964 -9.608 8.333 1.00 95.94 244 ALA A CA 1
ATOM 1988 C C . ALA A 1 244 ? -15.419 -8.897 9.614 1.00 95.94 244 ALA A C 1
ATOM 1990 O O . ALA A 1 244 ? -15.988 -7.806 9.542 1.00 95.94 244 ALA A O 1
ATOM 1991 N N . LYS A 1 245 ? -15.097 -9.458 10.788 1.00 97.88 245 LYS A N 1
ATOM 1992 C CA . LYS A 1 245 ? -15.422 -8.829 12.077 1.00 97.88 245 LYS A CA 1
ATOM 1993 C C . LYS A 1 245 ? -14.663 -7.525 12.297 1.00 97.88 245 LYS A C 1
ATOM 1995 O O . LYS A 1 245 ? -15.264 -6.560 12.762 1.00 97.88 245 LYS A O 1
ATOM 2000 N N . PHE A 1 246 ? -13.376 -7.474 11.958 1.00 98.44 246 PHE A N 1
ATOM 2001 C CA . PHE A 1 246 ? -12.564 -6.262 12.083 1.00 98.44 246 PHE A CA 1
ATOM 2002 C C . PHE A 1 246 ? -13.128 -5.121 11.231 1.00 98.44 246 PHE A C 1
ATOM 2004 O O . PHE A 1 246 ? -13.319 -4.008 11.720 1.00 98.44 246 PHE A O 1
ATOM 2011 N N . LYS A 1 247 ? -13.461 -5.410 9.969 1.00 97.62 247 LYS A N 1
ATOM 2012 C CA . LYS A 1 247 ? -14.060 -4.447 9.044 1.00 97.62 247 LYS A CA 1
ATOM 2013 C C . LYS A 1 247 ? -15.426 -3.966 9.539 1.00 97.62 247 LYS A C 1
ATOM 2015 O O . LYS A 1 247 ? -15.683 -2.765 9.510 1.00 97.62 247 LYS A O 1
ATOM 2020 N N . THR A 1 248 ? -16.287 -4.863 10.025 1.00 96.69 248 THR A N 1
ATOM 2021 C CA . THR A 1 248 ? -17.573 -4.473 10.629 1.00 96.69 248 THR A CA 1
ATOM 2022 C C . THR A 1 248 ? -17.368 -3.572 11.845 1.00 96.69 248 THR A C 1
ATOM 2024 O O . THR A 1 248 ? -18.000 -2.527 11.932 1.00 96.69 248 THR A O 1
ATOM 2027 N N . HIS A 1 249 ? -16.430 -3.908 12.731 1.00 98.12 249 HIS A N 1
ATOM 2028 C CA . HIS A 1 249 ? -16.108 -3.094 13.907 1.00 98.12 249 HIS A CA 1
ATOM 2029 C C . HIS A 1 249 ? -15.621 -1.685 13.542 1.00 98.12 249 HIS A C 1
ATOM 2031 O O . HIS A 1 249 ? -16.062 -0.704 14.140 1.00 98.12 249 HIS A O 1
ATOM 2037 N N . LEU A 1 250 ? -14.761 -1.564 12.524 1.00 97.31 250 LEU A N 1
ATOM 2038 C CA . LEU A 1 250 ? -14.359 -0.263 11.979 1.00 97.31 250 LEU A CA 1
ATOM 2039 C C . LEU A 1 250 ? -15.548 0.514 11.411 1.00 97.31 250 LEU A C 1
ATOM 2041 O O . LEU A 1 250 ? -15.698 1.701 11.693 1.00 97.31 250 LEU A O 1
ATOM 2045 N N . ARG A 1 251 ? -16.406 -0.150 10.633 1.00 95.94 251 ARG A N 1
ATOM 2046 C CA . ARG A 1 251 ? -17.583 0.471 10.019 1.00 95.94 251 ARG A CA 1
ATOM 2047 C C . ARG A 1 251 ? -18.544 1.015 11.069 1.00 95.94 251 ARG A C 1
ATOM 2049 O O . ARG A 1 251 ? -18.971 2.159 10.957 1.00 95.94 251 ARG A O 1
ATOM 2056 N N . ASP A 1 252 ? -18.863 0.217 12.081 1.00 94.44 252 ASP A N 1
ATOM 2057 C CA . ASP A 1 252 ? -19.792 0.598 13.146 1.00 94.44 252 ASP A CA 1
ATOM 2058 C C . ASP A 1 252 ? -19.251 1.789 13.946 1.00 94.44 252 ASP A C 1
ATOM 2060 O O . ASP A 1 252 ? -19.999 2.711 14.281 1.00 94.44 252 ASP A O 1
ATOM 2064 N N . PHE A 1 253 ? -17.936 1.816 14.193 1.00 95.00 253 PHE A N 1
ATOM 2065 C CA . PHE A 1 253 ? -17.282 2.974 14.792 1.00 95.00 253 PHE A CA 1
ATOM 2066 C C . PHE A 1 253 ? -17.422 4.220 13.920 1.00 95.00 253 PHE A C 1
ATOM 2068 O O . PHE A 1 253 ? -17.878 5.239 14.435 1.00 95.00 253 PHE A O 1
ATOM 2075 N N . LEU A 1 254 ? -17.104 4.136 12.623 1.00 92.94 254 LEU A N 1
ATOM 2076 C CA . LEU A 1 254 ? -17.240 5.264 11.700 1.00 92.94 254 LEU A CA 1
ATOM 2077 C C . LEU A 1 254 ? -18.676 5.782 11.671 1.00 92.94 254 LEU A C 1
ATOM 2079 O O . LEU A 1 254 ? -18.883 6.959 11.912 1.00 92.94 254 LEU A O 1
ATOM 2083 N N . ILE A 1 255 ? -19.680 4.918 11.505 1.00 90.38 255 ILE A N 1
ATOM 2084 C CA . ILE A 1 255 ? -21.100 5.315 11.497 1.00 90.38 255 ILE A CA 1
ATOM 2085 C C . ILE A 1 255 ? -21.514 5.999 12.812 1.00 90.38 255 ILE A C 1
ATOM 2087 O O . ILE A 1 255 ? -22.379 6.876 12.812 1.00 90.38 255 ILE A O 1
ATOM 2091 N N . SER A 1 256 ? -20.898 5.627 13.941 1.00 89.25 256 SER A N 1
ATOM 2092 C CA . SER A 1 256 ? -21.151 6.279 15.232 1.00 89.25 256 SER A CA 1
ATOM 2093 C C . SER A 1 256 ? -20.596 7.710 15.317 1.00 89.25 256 SER A C 1
ATOM 2095 O O . SER A 1 256 ? -21.031 8.490 16.172 1.00 89.25 256 SER A O 1
ATOM 2097 N N . LEU A 1 257 ? -19.659 8.081 14.436 1.00 88.25 257 LEU A N 1
ATOM 2098 C CA . LEU A 1 257 ? -19.149 9.443 14.312 1.00 88.25 257 LEU A CA 1
ATOM 2099 C C . LEU A 1 257 ? -20.191 10.316 13.611 1.00 88.25 257 LEU A C 1
ATOM 2101 O O . LEU A 1 257 ? -20.730 9.970 12.562 1.00 88.25 257 LEU A O 1
ATOM 2105 N N . LYS A 1 258 ? -20.454 11.503 14.166 1.00 76.75 258 LYS A N 1
ATOM 2106 C CA . LYS A 1 258 ? -21.458 12.431 13.616 1.00 76.75 258 LYS A CA 1
ATOM 2107 C C . LYS A 1 258 ? -21.194 12.805 12.154 1.00 76.75 258 LYS A C 1
ATOM 2109 O O . LYS A 1 258 ? -22.142 12.980 11.400 1.00 76.75 258 LYS A O 1
ATOM 2114 N N . GLU A 1 259 ? -19.926 12.911 11.773 1.00 77.56 259 GLU A N 1
ATOM 2115 C CA . GLU A 1 259 ? -19.472 13.266 10.420 1.00 77.56 259 GLU A CA 1
ATOM 2116 C C . GLU A 1 259 ? -19.824 12.187 9.378 1.00 77.56 259 GLU A C 1
ATOM 2118 O O . GLU A 1 259 ? -19.990 12.484 8.199 1.00 77.56 259 GLU A O 1
ATOM 2123 N N . PHE A 1 260 ? -20.049 10.950 9.827 1.00 77.12 260 PHE A N 1
ATOM 2124 C CA . PHE A 1 260 ? -20.402 9.790 9.006 1.00 77.12 260 PHE A CA 1
ATOM 2125 C C . PHE A 1 260 ? -21.876 9.379 9.149 1.00 77.12 260 PHE A C 1
ATOM 2127 O O . PHE A 1 260 ? -22.298 8.363 8.603 1.00 77.12 260 PHE A O 1
ATOM 2134 N N . ALA A 1 261 ? -22.715 10.173 9.823 1.00 71.00 261 ALA A N 1
ATOM 2135 C CA . ALA A 1 261 ? -24.139 9.870 10.013 1.00 71.00 261 ALA A CA 1
ATOM 2136 C C . ALA A 1 261 ? -25.006 10.029 8.731 1.00 71.00 261 ALA A C 1
ATOM 2138 O O . ALA A 1 261 ? -26.234 10.072 8.819 1.00 71.00 261 ALA A O 1
ATOM 2139 N N . GLY A 1 262 ? -24.382 10.141 7.551 1.00 74.88 262 GLY A N 1
ATOM 2140 C CA . GLY A 1 262 ? -25.013 10.374 6.247 1.00 74.88 262 GLY A CA 1
ATOM 2141 C C . GLY A 1 262 ? -24.939 9.174 5.293 1.00 74.88 262 GLY A C 1
ATOM 2142 O O . GLY A 1 262 ? -25.179 8.035 5.690 1.00 74.88 262 GLY A O 1
ATOM 2143 N N . ASP A 1 263 ? -24.637 9.431 4.013 1.00 75.62 263 ASP A N 1
ATOM 2144 C CA . ASP A 1 263 ? -24.494 8.369 3.009 1.00 75.62 263 ASP A CA 1
ATOM 2145 C C . ASP A 1 263 ? -23.260 7.497 3.295 1.00 75.62 263 ASP A C 1
ATOM 2147 O O . ASP A 1 263 ? -22.111 7.955 3.258 1.00 75.62 263 ASP A O 1
ATOM 2151 N N . ASN A 1 264 ? -23.538 6.225 3.584 1.00 83.75 264 ASN A N 1
ATOM 2152 C CA . ASN A 1 264 ? -22.572 5.200 3.960 1.00 83.75 264 ASN A CA 1
ATOM 2153 C C . ASN A 1 264 ? -22.511 4.054 2.944 1.00 83.75 264 ASN A C 1
ATOM 2155 O O . ASN A 1 264 ? -21.897 3.026 3.226 1.00 83.75 264 ASN A O 1
ATOM 2159 N N . ALA A 1 265 ? -23.121 4.201 1.760 1.00 82.12 265 ALA A N 1
ATOM 2160 C CA . ALA A 1 265 ? -23.179 3.141 0.753 1.00 82.12 265 ALA A CA 1
ATOM 2161 C C . ALA A 1 265 ? -21.788 2.619 0.351 1.00 82.12 265 ALA A C 1
ATOM 2163 O O . ALA A 1 265 ? -21.622 1.425 0.076 1.00 82.12 265 ALA A O 1
ATOM 2164 N N . GLU A 1 266 ? -20.782 3.493 0.330 1.00 86.12 266 GLU A N 1
ATOM 2165 C CA . GLU A 1 266 ? -19.403 3.130 -0.004 1.00 86.12 266 GLU A CA 1
ATOM 2166 C C . GLU A 1 266 ? -18.773 2.170 1.012 1.00 86.12 266 GLU A C 1
ATOM 2168 O O . GLU A 1 266 ? -18.085 1.233 0.610 1.00 86.12 266 GLU A O 1
ATOM 2173 N N . LEU A 1 267 ? -19.113 2.287 2.301 1.00 85.88 267 LEU A N 1
ATOM 2174 C CA . LEU A 1 267 ? -18.605 1.387 3.342 1.00 85.88 267 LEU A CA 1
ATOM 2175 C C . LEU A 1 267 ? -19.075 -0.065 3.143 1.00 85.88 267 LEU A C 1
ATOM 2177 O O . LEU A 1 267 ? -18.422 -0.984 3.637 1.00 85.88 267 LEU A O 1
ATOM 2181 N N . TYR A 1 268 ? -20.175 -0.274 2.408 1.00 89.19 268 TYR A N 1
ATOM 2182 C CA . TYR A 1 268 ? -20.760 -1.579 2.062 1.00 89.19 268 TYR A CA 1
ATOM 2183 C C . TYR A 1 268 ? -20.479 -2.000 0.606 1.00 89.19 268 TYR A C 1
ATOM 2185 O O . TYR A 1 268 ? -21.179 -2.854 0.056 1.00 89.19 268 TYR A O 1
ATOM 2193 N N . ALA A 1 269 ? -19.520 -1.365 -0.082 1.00 84.12 269 ALA A N 1
ATOM 2194 C CA . ALA A 1 269 ? -19.231 -1.662 -1.488 1.00 84.12 269 ALA A CA 1
ATOM 2195 C C . ALA A 1 269 ? -18.849 -3.135 -1.717 1.00 84.12 269 ALA A C 1
ATOM 2197 O O . ALA A 1 269 ? -19.342 -3.749 -2.661 1.00 84.12 269 ALA A O 1
ATOM 2198 N N . GLU A 1 270 ? -18.048 -3.721 -0.825 1.00 84.00 270 GLU A N 1
ATOM 2199 C CA . GLU A 1 270 ? -17.623 -5.121 -0.934 1.00 84.00 270 GLU A CA 1
ATOM 2200 C C . GLU A 1 270 ? -18.785 -6.100 -0.743 1.00 84.00 270 GLU A C 1
ATOM 2202 O O . GLU A 1 270 ? -18.931 -7.033 -1.525 1.00 84.00 270 GLU A O 1
ATOM 2207 N N . GLU A 1 271 ? -19.648 -5.882 0.251 1.00 87.81 271 GLU A N 1
ATOM 2208 C CA . GLU A 1 271 ? -20.828 -6.721 0.472 1.00 87.81 271 GLU A CA 1
ATOM 2209 C C . GLU A 1 271 ? -21.763 -6.697 -0.742 1.00 87.81 271 GLU A C 1
ATOM 2211 O O . GLU A 1 271 ? -22.328 -7.725 -1.118 1.00 87.81 271 GLU A O 1
ATOM 2216 N N . ARG A 1 272 ? -21.894 -5.534 -1.395 1.00 86.75 272 ARG A N 1
ATOM 2217 C CA . ARG A 1 272 ? -22.655 -5.402 -2.643 1.00 86.75 272 ARG A CA 1
ATOM 2218 C C . ARG A 1 272 ? -21.988 -6.141 -3.801 1.00 86.75 272 ARG A C 1
ATOM 2220 O O . ARG A 1 272 ? -22.686 -6.822 -4.550 1.00 86.75 272 ARG A O 1
ATOM 2227 N N . GLU A 1 273 ? -20.669 -6.028 -3.954 1.00 86.44 273 GLU A N 1
ATOM 2228 C CA . GLU A 1 273 ? -19.919 -6.737 -4.999 1.00 86.44 273 GLU A CA 1
ATOM 2229 C C . GLU A 1 273 ? -20.003 -8.258 -4.815 1.00 86.44 273 GLU A C 1
ATOM 2231 O O . GLU A 1 273 ? -20.265 -8.984 -5.776 1.00 86.44 273 GLU A O 1
ATOM 2236 N N . GLN A 1 274 ? -19.851 -8.740 -3.580 1.00 85.56 274 GLN A N 1
ATOM 2237 C CA . GLN A 1 274 ? -19.958 -10.155 -3.247 1.00 85.56 274 GLN A CA 1
ATOM 2238 C C . GLN A 1 274 ? -21.368 -10.688 -3.527 1.00 85.56 274 GLN A C 1
ATOM 2240 O O . GLN A 1 274 ? -21.503 -11.688 -4.230 1.00 85.56 274 GLN A O 1
ATOM 2245 N N . ALA A 1 275 ? -22.417 -9.989 -3.079 1.00 89.06 275 ALA A N 1
ATOM 2246 C CA . ALA A 1 275 ? -23.798 -10.379 -3.359 1.00 89.06 275 ALA A CA 1
ATOM 2247 C C . ALA A 1 275 ? -24.100 -10.405 -4.869 1.00 89.06 275 ALA A C 1
ATOM 2249 O O . ALA A 1 275 ? -24.781 -11.308 -5.354 1.00 89.06 275 ALA A O 1
ATOM 2250 N N . LEU A 1 276 ? -23.561 -9.449 -5.637 1.00 89.12 276 LEU A N 1
ATOM 2251 C CA . LEU A 1 276 ? -23.692 -9.427 -7.096 1.00 89.12 276 LEU A CA 1
ATOM 2252 C C . LEU A 1 276 ? -22.966 -10.614 -7.747 1.00 89.12 276 LEU A C 1
ATOM 2254 O O . LEU A 1 276 ? -23.487 -11.213 -8.686 1.00 89.12 276 LEU A O 1
ATOM 2258 N N . ARG A 1 277 ? -21.767 -10.959 -7.262 1.00 87.75 277 ARG A N 1
ATOM 2259 C CA . ARG A 1 277 ? -20.985 -12.099 -7.757 1.00 87.75 277 ARG A CA 1
ATOM 2260 C C . ARG A 1 277 ? -21.697 -13.422 -7.468 1.00 87.75 277 ARG A C 1
ATOM 2262 O O . ARG A 1 277 ? -21.810 -14.245 -8.371 1.00 87.75 277 ARG A O 1
ATOM 2269 N N . GLU A 1 278 ? -22.227 -13.598 -6.261 1.00 89.31 278 GLU A N 1
ATOM 2270 C CA . GLU A 1 278 ? -23.005 -14.778 -5.866 1.00 89.31 278 GLU A CA 1
ATOM 2271 C C . GLU A 1 278 ? -24.310 -14.895 -6.667 1.00 89.31 278 GLU A C 1
ATOM 2273 O O . GLU A 1 278 ? -24.640 -15.975 -7.156 1.00 89.31 278 GLU A O 1
ATOM 2278 N N . ALA A 1 279 ? -25.017 -13.782 -6.888 1.00 90.75 279 ALA A N 1
ATOM 2279 C CA . ALA A 1 279 ? -26.218 -13.756 -7.720 1.00 90.75 279 ALA A CA 1
ATOM 2280 C C . ALA A 1 279 ? -25.917 -14.132 -9.180 1.00 90.75 279 ALA A C 1
ATOM 2282 O O . ALA A 1 279 ? -26.620 -14.966 -9.750 1.00 90.75 279 ALA A O 1
ATOM 2283 N N . LYS A 1 280 ? -24.843 -13.579 -9.765 1.00 88.38 280 LYS A N 1
ATOM 2284 C CA . LYS A 1 280 ? -24.389 -13.924 -11.123 1.00 88.38 280 LYS A CA 1
ATOM 2285 C C . LYS A 1 280 ? -23.979 -15.390 -11.238 1.00 88.38 280 LYS A C 1
ATOM 2287 O O . LYS A 1 280 ? -24.324 -16.033 -12.224 1.00 88.38 280 LYS A O 1
ATOM 2292 N N . ALA A 1 281 ? -23.274 -15.926 -10.242 1.00 88.00 281 ALA A N 1
ATOM 2293 C CA . ALA A 1 281 ? -22.902 -17.338 -10.209 1.00 88.00 281 ALA A CA 1
ATOM 2294 C C . ALA A 1 281 ? -24.148 -18.237 -10.146 1.00 88.00 281 ALA A C 1
ATOM 2296 O O . ALA A 1 281 ? -24.290 -19.150 -10.952 1.00 88.00 281 ALA A O 1
ATOM 2297 N N . ALA A 1 282 ? -25.108 -17.919 -9.271 1.00 89.25 282 ALA A N 1
ATOM 2298 C CA . ALA A 1 282 ? -26.355 -18.671 -9.152 1.00 89.25 282 ALA A CA 1
ATOM 2299 C C . ALA A 1 282 ? -27.235 -18.586 -10.414 1.00 89.25 282 ALA A C 1
ATOM 2301 O O . ALA A 1 282 ? -27.905 -19.557 -10.771 1.00 89.25 282 ALA A O 1
ATOM 2302 N N . GLU A 1 283 ? -27.259 -17.436 -11.092 1.00 88.38 283 GLU A N 1
ATOM 2303 C CA . GLU A 1 283 ? -27.951 -17.265 -12.371 1.00 88.38 283 GLU A CA 1
ATOM 2304 C C . GLU A 1 283 ? -27.276 -18.077 -13.481 1.00 88.38 283 GLU A C 1
ATOM 2306 O O . GLU A 1 283 ? -27.962 -18.805 -14.202 1.00 88.38 283 GLU A O 1
ATOM 2311 N N . ARG A 1 284 ? -25.940 -18.041 -13.563 1.00 85.12 284 ARG A N 1
ATOM 2312 C CA . ARG A 1 284 ? -25.164 -18.852 -14.511 1.00 85.12 284 ARG A CA 1
ATOM 2313 C C . ARG A 1 284 ? -25.387 -20.347 -14.278 1.00 85.12 284 ARG A C 1
ATOM 2315 O O . ARG A 1 284 ? -25.677 -21.062 -15.231 1.00 85.12 284 ARG A O 1
ATOM 2322 N N . ASP A 1 285 ? -25.369 -20.807 -13.028 1.00 87.44 285 ASP A N 1
ATOM 2323 C CA . ASP A 1 285 ? -25.654 -22.20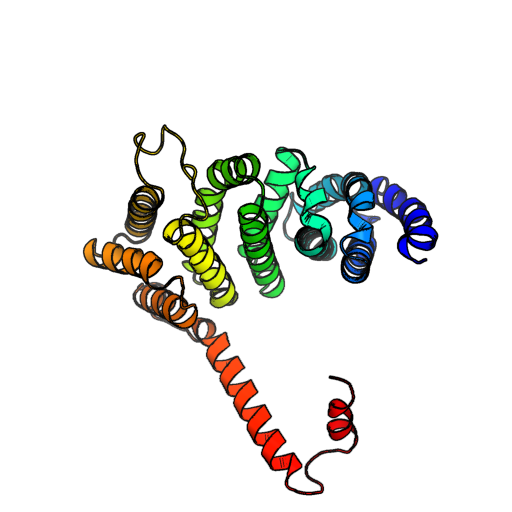1 -12.659 1.00 87.44 285 ASP A CA 1
ATOM 2324 C C . ASP A 1 285 ? -27.063 -22.650 -13.061 1.00 87.44 285 ASP A C 1
ATOM 2326 O O . ASP A 1 285 ? -27.290 -23.819 -13.389 1.00 87.44 285 ASP A O 1
ATOM 2330 N N . ARG A 1 286 ? -28.042 -21.738 -13.028 1.00 88.50 286 ARG A N 1
ATOM 2331 C CA . ARG A 1 286 ? -29.398 -22.005 -13.528 1.00 88.50 286 ARG A CA 1
ATOM 2332 C C . ARG A 1 286 ? -29.430 -22.042 -15.052 1.00 88.50 286 ARG A C 1
ATOM 2334 O O . ARG A 1 286 ? -30.074 -22.929 -15.606 1.00 88.50 286 ARG A O 1
ATOM 2341 N N . ALA A 1 287 ? -28.731 -21.123 -15.714 1.00 87.44 287 ALA A N 1
ATOM 2342 C CA . ALA A 1 287 ? -28.655 -21.051 -17.169 1.00 87.44 287 ALA A CA 1
ATOM 2343 C C . ALA A 1 287 ? -27.938 -22.271 -17.777 1.00 87.44 287 ALA A C 1
ATOM 2345 O O . ALA A 1 287 ? -28.415 -22.810 -18.770 1.00 87.44 287 ALA A O 1
ATOM 2346 N N . MET A 1 288 ? -26.883 -22.791 -17.133 1.00 86.81 288 MET A N 1
ATOM 2347 C CA . MET A 1 288 ? -26.193 -24.027 -17.545 1.00 86.81 288 MET A CA 1
ATOM 2348 C C . MET A 1 288 ? -27.112 -25.256 -17.556 1.00 86.81 288 MET A C 1
ATOM 2350 O O . MET A 1 288 ? -26.919 -26.177 -18.345 1.00 86.81 288 MET A O 1
ATOM 2354 N N . LYS A 1 289 ? -28.145 -25.278 -16.704 1.00 88.19 289 LYS A N 1
ATOM 2355 C CA . LYS A 1 289 ? -29.087 -26.405 -16.593 1.00 88.19 289 LYS A CA 1
ATOM 2356 C C . LYS A 1 289 ? -30.185 -26.397 -17.659 1.00 88.19 289 LYS A C 1
ATOM 2358 O O . LYS A 1 289 ? -30.946 -27.361 -17.734 1.00 88.19 289 LYS A O 1
ATOM 2363 N N . VAL A 1 290 ? -30.298 -25.338 -18.466 1.00 87.44 290 VAL A N 1
ATOM 2364 C CA . VAL A 1 290 ? -31.343 -25.194 -19.489 1.00 87.44 290 VAL A CA 1
ATOM 2365 C C . VAL A 1 290 ? -30.706 -24.852 -20.835 1.00 87.44 290 VAL A C 1
ATOM 2367 O O . VAL A 1 290 ? -30.195 -23.754 -21.046 1.00 87.44 290 VAL A O 1
ATOM 2370 N N . GLY A 1 291 ? -30.770 -25.800 -21.774 1.00 86.25 291 GLY A N 1
ATOM 2371 C CA . GLY A 1 291 ? -30.211 -25.627 -23.115 1.00 86.25 291 GLY A CA 1
ATOM 2372 C C . GLY A 1 291 ? -30.773 -24.391 -23.827 1.00 86.25 291 GLY A C 1
ATOM 2373 O O . GLY A 1 291 ? -31.987 -24.207 -23.894 1.00 86.25 291 GLY A O 1
ATOM 2374 N N . GLY A 1 292 ? -29.879 -23.555 -24.363 1.00 85.38 292 GLY A N 1
ATOM 2375 C CA . GLY A 1 292 ? -30.218 -22.327 -25.090 1.00 85.38 292 GLY A CA 1
ATOM 2376 C C . GLY A 1 292 ? -30.236 -21.041 -24.254 1.00 85.38 292 GLY A C 1
ATOM 2377 O O . GLY A 1 292 ? -30.418 -19.975 -24.836 1.00 85.38 292 GLY A O 1
ATOM 2378 N N . LEU A 1 293 ? -30.031 -21.109 -22.930 1.00 86.25 293 LEU A N 1
ATOM 2379 C CA . LEU A 1 293 ? -29.929 -19.909 -22.080 1.00 86.25 293 LEU A CA 1
ATOM 2380 C C . LEU A 1 293 ? -28.520 -19.302 -22.015 1.00 86.25 293 LEU A C 1
ATOM 2382 O O . LEU A 1 293 ? -28.401 -18.114 -21.730 1.00 86.25 293 LEU A O 1
ATOM 2386 N N . LEU A 1 294 ? -27.474 -20.081 -22.298 1.00 85.06 294 LEU A N 1
ATOM 2387 C CA . LEU A 1 294 ? -26.104 -19.584 -22.453 1.00 85.06 294 LEU A CA 1
ATOM 2388 C C . LEU A 1 294 ? -25.729 -19.526 -23.927 1.00 85.06 294 LEU A C 1
ATOM 2390 O O . LEU A 1 294 ? -26.050 -20.438 -24.696 1.00 85.06 294 LEU A O 1
ATOM 2394 N N . LYS A 1 295 ? -25.034 -18.460 -24.329 1.00 86.81 295 LYS A N 1
ATOM 2395 C CA . LYS A 1 295 ? -24.469 -18.394 -25.680 1.00 86.81 295 LYS A CA 1
ATOM 2396 C C . LYS A 1 295 ? -23.285 -19.366 -25.783 1.00 86.81 295 LYS A C 1
ATOM 2398 O O . LYS A 1 295 ? -22.559 -19.510 -24.806 1.00 86.81 295 LYS A O 1
ATOM 2403 N N . PRO A 1 296 ? -23.004 -19.949 -26.963 1.00 80.62 296 PRO A N 1
ATOM 2404 C CA . PRO A 1 296 ? -21.857 -20.846 -27.140 1.00 80.62 296 PRO A CA 1
ATOM 2405 C C . PRO A 1 296 ? -20.517 -20.250 -26.666 1.00 80.62 296 PRO A C 1
ATOM 2407 O O . PRO A 1 296 ? -19.796 -20.891 -25.918 1.00 80.62 296 PRO A O 1
ATOM 2410 N N . ALA A 1 297 ? -20.248 -18.973 -26.968 1.00 84.75 297 ALA A N 1
ATOM 2411 C CA . ALA A 1 297 ? -19.032 -18.279 -26.521 1.00 84.75 297 ALA A CA 1
ATOM 2412 C C . ALA A 1 297 ? -18.921 -18.083 -24.988 1.00 84.75 297 ALA A C 1
ATOM 2414 O O . ALA A 1 297 ? -17.860 -17.722 -24.489 1.00 84.75 297 ALA A O 1
ATOM 2415 N N . GLU A 1 298 ? -20.013 -18.270 -24.238 1.00 79.81 298 GLU A N 1
ATOM 2416 C CA . GLU A 1 298 ? -20.058 -18.183 -22.768 1.00 79.81 298 GLU A CA 1
ATOM 2417 C C . GLU A 1 298 ? -19.895 -19.566 -22.101 1.00 79.81 298 GLU A C 1
ATOM 2419 O O . GLU A 1 298 ? -19.736 -19.650 -20.879 1.00 79.81 298 GLU A O 1
ATOM 2424 N N . MET A 1 299 ? -19.937 -20.642 -22.899 1.00 70.69 299 MET A N 1
ATOM 2425 C CA . MET A 1 299 ? -19.711 -22.025 -22.468 1.00 70.69 299 MET A CA 1
ATOM 2426 C C . MET A 1 299 ? -18.217 -22.382 -22.505 1.00 70.69 299 MET A C 1
ATOM 2428 O O . MET A 1 299 ? -17.724 -22.997 -21.569 1.00 70.69 299 MET A O 1
ATOM 2432 N N . ASP A 1 300 ? -17.484 -21.908 -23.519 1.00 63.44 300 ASP A N 1
ATOM 2433 C CA . ASP A 1 300 ? -16.068 -22.251 -23.758 1.00 63.44 300 ASP A CA 1
ATOM 2434 C C . ASP A 1 300 ? -15.079 -21.662 -22.725 1.00 63.44 300 ASP A C 1
ATOM 2436 O O . ASP A 1 300 ? -13.909 -22.027 -22.701 1.00 63.44 300 ASP A O 1
ATOM 2440 N N . GLN A 1 301 ? -15.527 -20.766 -21.837 1.00 58.47 301 GLN A N 1
ATOM 2441 C CA . GLN A 1 301 ? -14.689 -20.202 -20.764 1.00 58.47 301 GLN A CA 1
ATOM 2442 C C . GLN A 1 301 ? -14.386 -21.199 -19.624 1.00 58.47 301 GLN A C 1
ATOM 2444 O O . GLN A 1 301 ? -13.660 -20.845 -18.698 1.00 58.47 301 GLN A O 1
ATOM 2449 N N . GLU A 1 302 ? -14.952 -22.413 -19.648 1.00 49.31 302 GLU A N 1
ATOM 2450 C CA . GLU A 1 302 ? -14.651 -23.475 -18.670 1.00 49.31 302 GLU A CA 1
ATOM 2451 C C . GLU A 1 302 ? -13.334 -24.216 -18.938 1.00 49.31 302 GLU A C 1
ATOM 2453 O O . GLU A 1 302 ? -12.736 -24.707 -17.986 1.00 49.31 302 GLU A O 1
ATOM 2458 N N . ASP A 1 303 ? -12.849 -24.264 -20.182 1.00 44.12 303 ASP A N 1
ATOM 2459 C CA . ASP A 1 303 ? -11.680 -25.087 -20.534 1.00 44.12 303 ASP A CA 1
ATOM 2460 C C . ASP A 1 303 ? -10.324 -24.361 -20.352 1.00 44.12 303 ASP A C 1
ATOM 2462 O O . ASP A 1 303 ? -9.270 -24.958 -20.578 1.00 44.12 303 ASP A O 1
ATOM 2466 N N . GLU A 1 304 ? -10.324 -23.086 -19.931 1.00 39.53 304 GLU A N 1
ATOM 2467 C CA . GLU A 1 304 ? -9.114 -22.248 -19.784 1.00 39.53 304 GLU A CA 1
ATOM 2468 C C . GLU A 1 304 ? -8.831 -21.733 -18.349 1.00 39.53 304 GLU A C 1
ATOM 2470 O O . GLU A 1 304 ? -7.920 -20.920 -18.163 1.00 39.53 304 GLU A O 1
ATOM 2475 N N . LEU A 1 305 ? -9.562 -22.203 -17.329 1.00 35.88 305 LEU A N 1
ATOM 2476 C CA . LEU A 1 305 ? -9.312 -21.906 -15.901 1.00 35.88 305 LEU A CA 1
ATOM 2477 C C . LEU A 1 305 ? -8.734 -23.116 -15.155 1.00 35.88 305 LEU A C 1
ATOM 2479 O O . LEU A 1 305 ? -7.939 -22.878 -14.215 1.00 35.88 305 LEU A O 1
#

Organism: NCBI:txid454286